Protein AF-A0A1Y2FP50-F1 (afdb_monomer_lite)

Secondary structure (DSSP, 8-state):
----TTSEEEETTEEE-TTSSEETTTT-EEPPPPP-HHHHHHHHHHHHHHHHHHHHHHHHHHHTTT-HHHHTT-HHHHHHHHHHHHHHHHHHHHHHS---HHHHHHHHHHHHHHHHHHHHHHHHHHHHTTSS-HHHHHHHHHHHHHHHHHHHHHHHHHHHHHHHHHHHHHHHHHHHHHHHHHHT-

Organism: NCBI:txid1754190

Structure (mmCIF, N/CA/C/O backbone):
data_AF-A0A1Y2FP50-F1
#
_entry.id   AF-A0A1Y2FP50-F1
#
loop_
_atom_site.group_PDB
_atom_site.id
_atom_site.type_symbol
_atom_site.label_atom_id
_atom_site.label_alt_id
_atom_site.label_comp_id
_atom_site.label_asym_id
_atom_site.label_entity_id
_atom_site.label_seq_id
_atom_site.pdbx_PDB_ins_code
_atom_site.Cartn_x
_atom_site.Cartn_y
_atom_site.Cartn_z
_atom_site.occupancy
_atom_site.B_iso_or_equiv
_atom_site.auth_seq_id
_atom_site.auth_comp_id
_atom_site.auth_asym_id
_atom_site.auth_atom_id
_atom_site.pdbx_PDB_model_num
ATOM 1 N N . MET A 1 1 ? 39.415 -0.198 -22.565 1.00 57.72 1 MET A N 1
ATOM 2 C CA . MET A 1 1 ? 38.122 -0.428 -23.246 1.00 57.72 1 MET A CA 1
ATOM 3 C C . MET A 1 1 ? 37.061 -0.633 -22.180 1.00 57.72 1 MET A C 1
ATOM 5 O O . MET A 1 1 ? 37.356 -1.351 -21.226 1.00 57.72 1 MET A O 1
ATOM 9 N N . PRO A 1 2 ? 35.893 0.022 -22.260 1.00 71.75 2 PRO A N 1
ATOM 10 C CA . PRO A 1 2 ? 34.806 -0.273 -21.334 1.00 71.75 2 PRO A CA 1
ATOM 11 C C . PRO A 1 2 ? 34.370 -1.736 -21.512 1.00 71.75 2 PRO A C 1
ATOM 13 O O . PRO A 1 2 ? 34.236 -2.209 -22.637 1.00 71.75 2 PRO A O 1
ATOM 16 N N . SER A 1 3 ? 34.210 -2.477 -20.412 1.00 84.44 3 SER A N 1
ATOM 17 C CA . SER A 1 3 ? 33.845 -3.897 -20.480 1.00 84.44 3 SER A CA 1
ATOM 18 C C . SER A 1 3 ? 32.328 -4.050 -20.614 1.00 84.44 3 SER A C 1
ATOM 20 O O . SER A 1 3 ? 31.589 -3.466 -19.821 1.00 84.44 3 SER A O 1
ATOM 22 N N . CYS A 1 4 ? 31.866 -4.866 -21.562 1.00 87.19 4 CYS A N 1
ATOM 23 C CA . CYS A 1 4 ? 30.452 -5.209 -21.755 1.00 87.19 4 CYS A CA 1
ATOM 24 C C . CYS A 1 4 ? 29.888 -6.163 -20.681 1.00 87.19 4 CYS A C 1
ATOM 26 O O . CYS A 1 4 ? 29.023 -6.960 -21.006 1.00 87.19 4 CYS A O 1
ATOM 28 N N . ASN A 1 5 ? 30.357 -6.113 -19.426 1.00 90.06 5 ASN A N 1
ATOM 29 C CA . ASN A 1 5 ? 29.936 -6.978 -18.310 1.00 90.06 5 ASN A CA 1
ATOM 30 C C . ASN A 1 5 ? 29.551 -8.411 -18.745 1.00 90.06 5 ASN A C 1
ATOM 32 O O . ASN A 1 5 ? 30.416 -9.183 -19.145 1.00 90.06 5 ASN A O 1
ATOM 36 N N . THR A 1 6 ? 28.260 -8.760 -18.664 1.00 92.00 6 THR A N 1
ATOM 37 C CA . THR A 1 6 ? 27.690 -10.068 -19.029 1.00 92.00 6 THR A CA 1
ATOM 38 C C . THR A 1 6 ? 27.182 -10.154 -20.476 1.00 92.00 6 THR A C 1
ATOM 40 O O . THR A 1 6 ? 26.728 -11.219 -20.888 1.00 92.00 6 THR A O 1
ATOM 43 N N . GLY A 1 7 ? 27.221 -9.059 -21.241 1.00 91.19 7 GLY A N 1
ATOM 44 C CA . GLY A 1 7 ? 26.765 -8.976 -22.632 1.00 91.19 7 GLY A CA 1
ATOM 45 C C . GLY A 1 7 ? 27.871 -9.212 -23.664 1.00 91.19 7 GLY A C 1
ATOM 46 O O . GLY A 1 7 ? 29.059 -9.285 -23.344 1.00 91.19 7 GLY A O 1
ATOM 47 N N . LYS A 1 8 ? 27.482 -9.313 -24.940 1.00 93.69 8 LYS A N 1
ATOM 48 C CA . LYS A 1 8 ? 28.406 -9.553 -26.059 1.00 93.69 8 LYS A CA 1
ATOM 49 C C . LYS A 1 8 ? 28.847 -8.226 -26.679 1.00 93.69 8 LYS A C 1
ATOM 51 O O . LYS A 1 8 ? 28.014 -7.404 -27.037 1.00 93.69 8 LYS A O 1
ATOM 56 N N . CYS A 1 9 ? 30.148 -8.000 -26.835 1.00 93.00 9 CYS A N 1
ATOM 57 C CA . CYS A 1 9 ? 30.644 -6.814 -27.539 1.00 93.00 9 CYS A CA 1
ATOM 58 C C . CYS A 1 9 ? 30.414 -6.973 -29.052 1.00 93.00 9 CYS A C 1
ATOM 60 O O . CYS A 1 9 ? 30.875 -7.957 -29.631 1.00 93.00 9 CYS A O 1
ATOM 62 N N . VAL A 1 10 ? 29.693 -6.039 -29.680 1.00 94.38 10 VAL A N 1
ATOM 63 C CA . VAL A 1 10 ? 29.421 -6.056 -31.134 1.00 94.38 10 VAL A CA 1
ATOM 64 C C . VAL A 1 10 ? 30.258 -5.015 -31.872 1.00 94.38 10 VAL A C 1
ATOM 66 O O . VAL A 1 10 ? 30.561 -5.183 -33.048 1.00 94.38 10 VAL A O 1
ATOM 69 N N . ASN A 1 11 ? 30.617 -3.927 -31.190 1.00 90.81 11 ASN A N 1
ATOM 70 C CA . ASN A 1 11 ? 31.419 -2.837 -31.733 1.00 90.81 11 ASN A CA 1
ATOM 71 C C . ASN A 1 11 ? 32.188 -2.148 -30.596 1.00 90.81 11 ASN A C 1
ATOM 73 O O . ASN A 1 11 ? 31.832 -2.327 -29.432 1.00 90.81 11 ASN A O 1
ATOM 77 N N . ASP A 1 12 ? 33.158 -1.292 -30.920 1.00 88.62 12 ASP A N 1
ATOM 78 C CA . ASP A 1 12 ? 34.103 -0.676 -29.973 1.00 88.62 12 ASP A CA 1
ATOM 79 C C . ASP A 1 12 ? 33.453 0.045 -28.776 1.00 88.62 12 ASP A C 1
ATOM 81 O O . ASP A 1 12 ? 34.117 0.276 -27.768 1.00 88.62 12 ASP A O 1
ATOM 85 N N . ASN A 1 13 ? 32.155 0.374 -28.847 1.00 85.00 13 ASN A N 1
ATOM 86 C CA . ASN A 1 13 ? 31.380 0.956 -27.744 1.00 85.00 13 ASN A CA 1
ATOM 87 C C . ASN A 1 13 ? 29.913 0.480 -27.674 1.00 85.00 13 ASN A C 1
ATOM 89 O O . ASN A 1 13 ? 29.082 1.149 -27.055 1.00 85.00 13 ASN A O 1
ATOM 93 N N . ILE A 1 14 ? 29.561 -0.624 -28.342 1.00 90.31 14 ILE A N 1
ATOM 94 C CA . ILE A 1 14 ? 28.182 -1.134 -28.377 1.00 90.31 14 ILE A CA 1
ATOM 95 C C . ILE A 1 14 ? 28.177 -2.583 -27.903 1.00 90.31 14 ILE A C 1
ATOM 97 O O . ILE A 1 14 ? 28.743 -3.470 -28.547 1.00 90.31 14 ILE A O 1
ATOM 101 N N . CYS A 1 15 ? 27.501 -2.801 -26.780 1.00 93.56 15 CYS A N 1
ATOM 102 C CA . CYS A 1 15 ? 27.249 -4.118 -26.223 1.00 93.56 15 CYS A CA 1
ATOM 103 C C . CYS A 1 15 ? 25.850 -4.590 -26.625 1.00 93.56 15 CYS A C 1
ATOM 105 O O . CYS A 1 15 ? 24.873 -3.851 -26.503 1.00 93.56 15 CYS A O 1
ATOM 107 N N . ASP A 1 16 ? 25.753 -5.836 -27.066 1.00 94.75 16 ASP A N 1
ATOM 108 C CA . ASP A 1 16 ? 24.501 -6.554 -27.216 1.00 94.75 16 ASP A CA 1
ATOM 109 C C . ASP A 1 16 ? 24.141 -7.214 -25.882 1.00 94.75 16 ASP A C 1
ATOM 111 O O . ASP A 1 16 ? 24.802 -8.146 -25.414 1.00 94.75 16 ASP A O 1
ATOM 115 N N . CYS A 1 17 ? 23.094 -6.678 -25.258 1.00 94.06 17 CYS A N 1
ATOM 116 C CA . CYS A 1 17 ? 22.558 -7.150 -23.986 1.00 94.06 17 CYS A CA 1
ATOM 117 C C . CYS A 1 17 ? 21.381 -8.117 -24.166 1.00 94.06 17 CYS A C 1
ATOM 119 O O . CYS A 1 17 ? 20.755 -8.471 -23.170 1.00 94.06 17 CYS A O 1
ATOM 121 N N . SER A 1 18 ? 21.045 -8.520 -25.399 1.00 93.62 18 SER A N 1
ATOM 122 C CA . SER A 1 18 ? 19.851 -9.325 -25.703 1.00 93.62 18 SER A CA 1
ATOM 123 C C . SER A 1 18 ? 19.838 -10.684 -25.000 1.00 93.62 18 SER A C 1
ATOM 125 O O . SER A 1 18 ? 18.775 -11.146 -24.596 1.00 93.62 18 SER A O 1
ATOM 127 N N . SER A 1 19 ? 21.012 -11.277 -24.768 1.00 90.50 19 SER A N 1
ATOM 128 C CA . SER A 1 19 ? 21.185 -12.515 -23.998 1.00 90.50 19 SER A CA 1
ATOM 129 C C . SER A 1 19 ? 21.247 -12.306 -22.479 1.00 90.50 19 SER A C 1
ATOM 131 O O . SER A 1 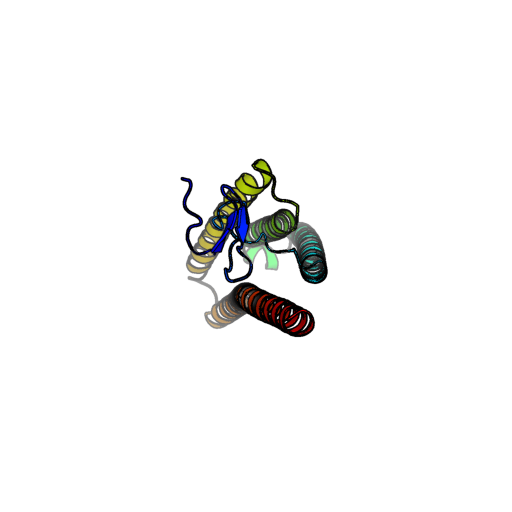19 ? 21.572 -13.232 -21.739 1.00 90.50 19 SER A O 1
ATOM 133 N N . THR A 1 20 ? 21.014 -11.085 -21.992 1.00 89.94 20 THR A N 1
ATOM 134 C CA . THR A 1 20 ? 21.106 -10.738 -20.570 1.00 89.94 20 THR A CA 1
ATOM 135 C C . THR A 1 20 ? 19.786 -10.158 -20.063 1.00 89.94 20 THR A C 1
ATOM 137 O O . THR A 1 20 ? 19.027 -9.537 -20.802 1.00 89.94 20 THR A O 1
ATOM 140 N N . GLY A 1 21 ? 19.524 -10.276 -18.759 1.00 85.69 21 GLY A N 1
ATOM 141 C CA . GLY A 1 21 ? 18.401 -9.586 -18.104 1.00 85.69 21 GLY A CA 1
ATOM 142 C C . GLY A 1 21 ? 18.600 -8.070 -17.931 1.00 85.69 21 GLY A C 1
ATOM 143 O O . GLY A 1 21 ? 17.798 -7.423 -17.251 1.00 85.69 21 GLY A O 1
ATOM 144 N N . PHE A 1 22 ? 19.671 -7.509 -18.500 1.00 91.19 22 PHE A N 1
ATOM 145 C CA . PHE A 1 22 ? 20.086 -6.122 -18.341 1.00 91.19 22 PHE A CA 1
ATOM 146 C C . PHE A 1 22 ? 19.929 -5.335 -19.646 1.00 91.19 22 PHE A C 1
ATOM 148 O O . PHE A 1 22 ? 19.885 -5.883 -20.743 1.00 91.19 22 PHE A O 1
ATOM 155 N N . ILE A 1 23 ? 19.825 -4.020 -19.510 1.00 92.44 23 ILE A N 1
ATOM 156 C CA . ILE A 1 23 ? 19.753 -3.042 -20.593 1.00 92.44 23 ILE A CA 1
ATOM 157 C C . ILE A 1 23 ? 20.852 -1.980 -20.400 1.00 92.44 23 ILE A C 1
ATOM 159 O O . ILE A 1 23 ? 21.645 -2.047 -19.456 1.00 92.44 23 ILE A O 1
ATOM 163 N N . GLY A 1 24 ? 20.906 -1.001 -21.304 1.00 90.56 24 GLY A N 1
ATOM 164 C CA . GLY A 1 24 ? 21.880 0.095 -21.273 1.00 90.56 24 GLY A CA 1
ATOM 165 C C . GLY A 1 24 ? 23.127 -0.189 -22.112 1.00 90.56 24 GLY A C 1
ATOM 166 O O . GLY A 1 24 ? 23.334 -1.301 -22.590 1.00 90.56 24 GLY A O 1
ATOM 167 N N . ARG A 1 25 ? 23.979 0.828 -22.304 1.00 89.31 25 ARG A N 1
ATOM 168 C CA . ARG A 1 25 ? 25.171 0.719 -23.176 1.00 89.31 25 ARG A CA 1
ATOM 169 C C . ARG A 1 25 ? 26.177 -0.341 -22.720 1.00 89.31 25 ARG A C 1
ATOM 171 O O . ARG A 1 25 ? 26.913 -0.848 -23.554 1.00 89.31 25 ARG A O 1
ATOM 178 N N . TYR A 1 26 ? 26.195 -0.665 -21.425 1.00 92.94 26 TYR A N 1
ATOM 179 C CA . TYR A 1 26 ? 27.136 -1.607 -20.807 1.00 92.94 26 TYR A CA 1
ATOM 180 C C . TYR A 1 26 ? 26.442 -2.796 -20.120 1.00 92.94 26 TYR A C 1
ATOM 182 O O . TYR A 1 26 ? 27.043 -3.445 -19.262 1.00 92.94 26 TYR A O 1
ATOM 190 N N . CYS A 1 27 ? 25.170 -3.057 -20.449 1.00 91.75 27 CYS A N 1
ATOM 191 C CA . CYS A 1 27 ? 24.374 -4.153 -19.879 1.00 91.75 27 CYS A CA 1
ATOM 192 C C . CYS A 1 27 ? 24.395 -4.196 -18.338 1.00 91.75 27 CYS A C 1
ATOM 194 O O . CYS A 1 27 ? 24.525 -5.256 -17.733 1.00 91.75 27 CYS A O 1
ATOM 196 N N . ASN A 1 28 ? 24.321 -3.033 -17.691 1.00 92.69 28 ASN A N 1
ATOM 197 C CA . ASN A 1 28 ? 24.391 -2.880 -16.235 1.00 92.69 28 ASN A CA 1
ATOM 198 C C . ASN A 1 28 ? 23.116 -2.280 -15.629 1.00 92.69 28 ASN A C 1
ATOM 200 O O . ASN A 1 28 ? 23.007 -2.165 -14.408 1.00 92.69 28 ASN A O 1
ATOM 204 N N . GLU A 1 29 ? 22.149 -1.894 -16.459 1.00 91.44 29 GLU A N 1
ATOM 205 C CA . GLU A 1 29 ? 20.891 -1.321 -16.003 1.00 91.44 29 GLU A CA 1
ATOM 206 C C . GLU A 1 29 ? 19.816 -2.406 -15.959 1.00 91.44 29 GLU A C 1
ATOM 208 O O . GLU A 1 29 ? 19.634 -3.172 -16.901 1.00 91.44 29 GLU A O 1
ATOM 213 N N . TYR A 1 30 ? 19.070 -2.492 -14.862 1.00 88.44 30 TYR A N 1
ATOM 214 C CA . TYR A 1 30 ? 17.926 -3.399 -14.799 1.00 88.44 30 TYR A CA 1
ATOM 215 C C . TYR A 1 30 ? 16.788 -2.872 -15.675 1.00 88.44 30 TYR A C 1
ATOM 217 O O . TYR A 1 30 ? 16.474 -1.679 -15.647 1.00 88.44 30 TYR A O 1
ATOM 225 N N . ARG A 1 31 ? 16.113 -3.766 -16.411 1.00 84.75 31 ARG A N 1
ATOM 226 C CA . ARG A 1 31 ? 14.943 -3.391 -17.215 1.00 84.75 31 ARG A CA 1
ATOM 227 C C . ARG A 1 31 ? 13.877 -2.766 -16.309 1.00 84.75 31 ARG A C 1
ATOM 229 O O . ARG A 1 31 ? 13.393 -3.398 -15.368 1.00 84.75 31 ARG A O 1
ATOM 236 N N . LYS A 1 32 ? 13.499 -1.514 -16.586 1.00 81.75 32 LYS A N 1
ATOM 237 C CA . LYS A 1 32 ? 12.431 -0.823 -15.853 1.00 81.75 32 LYS A CA 1
ATOM 238 C C . LYS A 1 32 ? 11.126 -1.584 -16.075 1.00 81.75 32 LYS A C 1
ATOM 240 O O . LYS A 1 32 ? 10.662 -1.700 -17.205 1.00 81.75 32 LYS A O 1
ATOM 245 N N . LEU A 1 33 ? 10.545 -2.119 -15.002 1.00 78.44 33 LEU A N 1
ATOM 246 C CA . LEU A 1 33 ? 9.283 -2.843 -15.098 1.00 78.44 33 LEU A CA 1
ATOM 247 C C . LEU A 1 33 ? 8.175 -1.914 -15.588 1.00 78.44 33 LEU A C 1
ATOM 249 O O . LEU A 1 33 ? 7.873 -0.898 -14.958 1.00 78.44 33 LEU A O 1
ATOM 253 N N . GLU A 1 34 ? 7.534 -2.317 -16.676 1.00 84.00 34 GLU A N 1
ATOM 254 C CA . GLU A 1 34 ? 6.336 -1.667 -17.179 1.00 84.00 34 GLU A CA 1
ATOM 255 C C . GLU A 1 34 ? 5.182 -1.877 -16.185 1.00 84.00 34 GLU A C 1
ATOM 257 O O . GLU A 1 34 ? 4.907 -2.998 -15.741 1.00 84.00 34 GLU A O 1
ATOM 262 N N . ARG A 1 35 ? 4.533 -0.784 -15.773 1.00 81.06 35 ARG A N 1
ATOM 263 C CA . ARG A 1 35 ? 3.405 -0.844 -14.836 1.00 81.06 35 ARG A CA 1
ATOM 264 C C . ARG A 1 35 ? 2.190 -1.469 -15.519 1.00 81.06 35 ARG A C 1
ATOM 266 O O . ARG A 1 35 ? 1.859 -1.131 -16.652 1.00 81.06 35 ARG A O 1
ATOM 273 N N . CYS A 1 36 ? 1.505 -2.371 -14.818 1.00 85.31 36 CYS A N 1
ATOM 274 C CA . CYS A 1 36 ? 0.267 -2.963 -15.311 1.00 85.31 36 CYS A CA 1
ATOM 275 C C . CYS A 1 36 ? -0.910 -2.037 -14.977 1.00 85.31 36 CYS A C 1
ATOM 277 O O . CYS A 1 36 ? -1.316 -1.960 -13.819 1.00 85.31 36 CYS A O 1
ATOM 279 N N . ARG A 1 37 ? -1.481 -1.378 -15.996 1.00 89.69 37 ARG A N 1
ATOM 280 C CA . ARG A 1 37 ? -2.604 -0.432 -15.834 1.00 89.69 37 ARG A CA 1
ATOM 281 C C . ARG A 1 37 ? -3.793 -1.024 -15.072 1.00 89.69 37 ARG A C 1
ATOM 283 O O . ARG A 1 37 ? -4.392 -0.334 -14.260 1.00 89.69 37 ARG A O 1
ATOM 290 N N . LEU A 1 38 ? -4.114 -2.300 -15.301 1.00 88.56 38 LEU A N 1
ATOM 291 C CA . LEU A 1 38 ? -5.231 -2.971 -14.628 1.00 88.56 38 LEU A CA 1
ATOM 292 C C . LEU A 1 38 ? -5.032 -3.037 -13.108 1.00 88.56 38 LEU A C 1
ATOM 294 O O . LEU A 1 38 ? -5.953 -2.773 -12.343 1.00 88.56 38 LEU A O 1
ATOM 298 N N . LEU A 1 39 ? -3.817 -3.369 -12.673 1.00 83.19 39 LEU A N 1
ATOM 299 C CA . LEU A 1 39 ? -3.479 -3.478 -11.258 1.00 83.19 39 LEU A CA 1
ATOM 300 C C . LEU A 1 39 ? -3.505 -2.104 -10.576 1.00 83.19 39 LEU A C 1
ATOM 302 O O . LEU A 1 39 ? -4.001 -1.996 -9.458 1.00 83.19 39 LEU A O 1
ATOM 306 N N . ASP A 1 40 ? -3.048 -1.056 -11.265 1.00 87.69 40 ASP A N 1
ATOM 307 C CA . ASP A 1 40 ? -3.122 0.316 -10.753 1.00 87.69 40 ASP A CA 1
ATOM 308 C C . ASP A 1 40 ? -4.586 0.773 -10.586 1.00 87.69 40 ASP A C 1
ATOM 310 O O . ASP A 1 40 ? -4.927 1.344 -9.551 1.00 87.69 40 ASP A O 1
ATOM 314 N N . ILE A 1 41 ? -5.472 0.442 -11.536 1.00 91.25 41 ILE A N 1
ATOM 315 C CA . ILE A 1 41 ? -6.917 0.728 -11.442 1.00 91.25 41 ILE A CA 1
ATOM 316 C C . ILE A 1 41 ? -7.546 0.020 -10.235 1.00 91.25 41 ILE A C 1
ATOM 318 O O . ILE A 1 41 ? -8.263 0.660 -9.469 1.00 91.25 41 ILE A O 1
ATOM 322 N N . ILE A 1 42 ? -7.256 -1.272 -10.032 1.00 88.31 42 ILE A N 1
ATOM 323 C CA . ILE A 1 42 ? -7.794 -2.051 -8.901 1.00 88.31 42 ILE A CA 1
ATOM 324 C C . ILE A 1 42 ? -7.336 -1.464 -7.562 1.00 88.31 42 ILE A C 1
ATOM 326 O O . ILE A 1 42 ? -8.128 -1.340 -6.625 1.00 88.31 42 ILE A O 1
ATOM 330 N N . PHE A 1 43 ? -6.058 -1.095 -7.447 1.00 87.12 43 PHE A N 1
ATOM 331 C CA . PHE A 1 43 ? -5.555 -0.486 -6.217 1.00 87.12 43 PHE A CA 1
ATOM 332 C C . PHE A 1 43 ? -6.182 0.881 -5.964 1.00 87.12 43 PHE A C 1
ATOM 334 O O . PHE A 1 43 ? -6.607 1.153 -4.844 1.00 87.12 43 PHE A O 1
ATOM 341 N N . MET A 1 44 ? -6.315 1.703 -7.004 1.00 90.69 44 MET A N 1
ATOM 342 C CA . MET A 1 44 ? -6.935 3.018 -6.895 1.00 90.69 44 MET A CA 1
ATOM 343 C C . MET A 1 44 ? -8.409 2.920 -6.480 1.00 90.69 44 MET A C 1
ATOM 345 O O . MET A 1 44 ? -8.827 3.619 -5.556 1.00 90.69 44 MET A O 1
ATOM 349 N N . SER A 1 45 ? -9.186 2.013 -7.085 1.00 91.06 45 SER A N 1
ATOM 350 C CA . SER A 1 45 ? -10.588 1.794 -6.706 1.00 91.06 45 SER A CA 1
ATOM 351 C C . SER A 1 45 ? -10.720 1.297 -5.268 1.00 91.06 45 SER A C 1
ATOM 353 O O . SER A 1 45 ? -11.558 1.794 -4.519 1.00 91.06 45 SER A O 1
ATOM 355 N N . THR A 1 46 ? -9.861 0.359 -4.858 1.00 87.38 46 THR A N 1
ATOM 356 C CA . THR A 1 46 ? -9.866 -0.184 -3.491 1.00 87.38 46 THR A CA 1
ATOM 357 C C . THR A 1 46 ? -9.578 0.914 -2.467 1.00 87.38 46 THR A C 1
ATOM 359 O O . THR A 1 46 ? -10.292 1.025 -1.473 1.00 87.38 46 THR A O 1
ATOM 362 N N . SER A 1 47 ? -8.591 1.779 -2.724 1.00 89.81 47 SER A N 1
ATOM 363 C CA . SER A 1 47 ? -8.277 2.896 -1.828 1.00 89.81 47 SER A CA 1
ATOM 364 C C . SER A 1 47 ? -9.424 3.892 -1.691 1.00 89.81 47 SER A C 1
ATOM 366 O O . SER A 1 47 ? -9.714 4.326 -0.579 1.00 89.81 47 SER A O 1
ATOM 368 N N . ILE A 1 48 ? -10.096 4.243 -2.792 1.00 92.50 48 ILE A N 1
ATOM 369 C CA . ILE A 1 48 ? -11.234 5.177 -2.764 1.00 92.50 48 ILE A CA 1
ATOM 370 C C . ILE A 1 48 ? -12.374 4.609 -1.914 1.00 92.50 48 ILE A C 1
ATOM 372 O O . ILE A 1 48 ? -12.914 5.321 -1.067 1.00 92.50 48 ILE A O 1
ATOM 376 N N . ILE A 1 49 ? -12.701 3.324 -2.096 1.00 88.25 49 ILE A N 1
ATOM 377 C CA . ILE A 1 49 ? -13.734 2.644 -1.304 1.00 88.25 49 ILE A CA 1
ATOM 378 C C . ILE A 1 49 ? -13.360 2.668 0.178 1.00 88.25 49 ILE A C 1
ATOM 380 O O . ILE A 1 49 ? -14.192 3.065 0.991 1.00 88.25 49 ILE A O 1
ATOM 384 N N . MET A 1 50 ? -12.113 2.324 0.528 1.00 85.06 50 MET A N 1
ATOM 385 C CA . MET A 1 50 ? -11.670 2.360 1.924 1.00 85.06 50 MET A CA 1
ATOM 386 C C . MET A 1 50 ? -11.822 3.756 2.537 1.00 85.06 50 MET A C 1
ATOM 388 O O . MET A 1 50 ? -12.414 3.876 3.605 1.00 85.06 50 MET A O 1
ATOM 392 N N . ILE A 1 51 ? -11.368 4.816 1.854 1.00 90.44 51 ILE A N 1
ATOM 393 C CA . ILE A 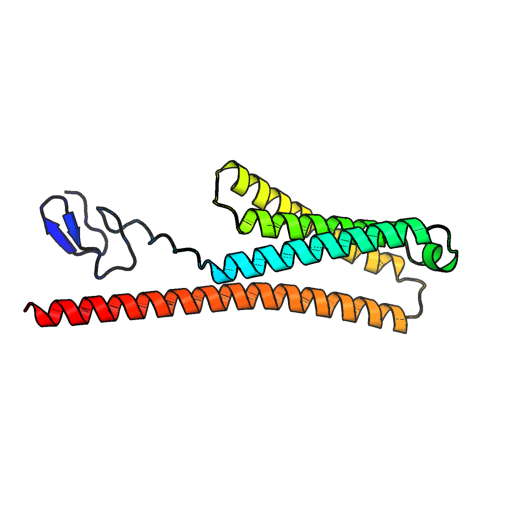1 51 ? -11.490 6.197 2.356 1.00 90.44 51 ILE A CA 1
ATOM 394 C C . ILE A 1 51 ? -12.958 6.559 2.589 1.00 90.44 51 ILE A C 1
ATOM 396 O O . ILE A 1 51 ? -13.303 7.069 3.653 1.00 90.44 51 ILE A O 1
ATOM 400 N N . PHE A 1 52 ? -13.828 6.268 1.621 1.00 92.38 52 PHE A N 1
ATOM 401 C CA . PHE A 1 52 ? -15.251 6.572 1.727 1.00 92.38 52 PHE A CA 1
ATOM 402 C C . PHE A 1 52 ? -15.905 5.834 2.901 1.00 92.38 52 PHE A C 1
ATOM 404 O O . PHE A 1 52 ? -16.598 6.451 3.712 1.00 92.38 52 PHE A O 1
ATOM 411 N N . THR A 1 53 ? -15.626 4.534 3.052 1.00 83.75 53 THR A N 1
ATOM 412 C CA . THR A 1 53 ? -16.129 3.752 4.188 1.00 83.75 53 THR A CA 1
ATOM 413 C C . THR A 1 53 ? -15.608 4.276 5.525 1.00 83.75 53 THR A C 1
ATOM 415 O O . THR A 1 53 ? -16.386 4.386 6.471 1.00 83.75 53 THR A O 1
ATOM 418 N N . SER A 1 54 ? -14.337 4.683 5.605 1.00 88.62 54 SER A N 1
ATOM 419 C CA . SER A 1 54 ? -13.762 5.248 6.829 1.00 88.62 54 SER A CA 1
ATOM 420 C C . SER A 1 54 ? -14.404 6.587 7.200 1.00 88.62 54 SER A C 1
ATOM 422 O O . SER A 1 54 ? -14.675 6.815 8.376 1.00 88.62 54 SER A O 1
ATOM 424 N N . ILE A 1 55 ? -14.713 7.451 6.225 1.00 91.44 55 ILE A N 1
ATOM 425 C CA . ILE A 1 55 ? -15.412 8.725 6.468 1.00 91.44 55 ILE A CA 1
ATOM 426 C C . ILE A 1 55 ? -16.830 8.480 7.000 1.00 91.44 55 ILE A C 1
ATOM 428 O O . ILE A 1 55 ? -17.220 9.102 7.987 1.00 91.44 55 ILE A O 1
ATOM 432 N N . ILE A 1 56 ? -17.591 7.558 6.398 1.00 89.88 56 ILE A N 1
ATOM 433 C CA . ILE A 1 56 ? -18.945 7.218 6.872 1.00 89.88 56 ILE A CA 1
ATOM 434 C C . ILE A 1 56 ? -18.901 6.705 8.312 1.00 89.88 56 ILE A C 1
ATOM 436 O O . ILE A 1 56 ? -19.656 7.182 9.157 1.00 89.88 56 ILE A O 1
ATOM 440 N N . LEU A 1 57 ? -18.002 5.762 8.608 1.00 85.12 57 LEU A N 1
ATOM 441 C CA . LEU A 1 57 ? -17.843 5.224 9.960 1.00 85.12 57 LEU A CA 1
ATOM 442 C C . LEU A 1 57 ? -17.439 6.311 10.958 1.00 85.12 57 LEU A C 1
ATOM 444 O O . LEU A 1 57 ? -17.940 6.321 12.078 1.00 85.12 57 LEU A O 1
ATOM 448 N N . PHE A 1 58 ? -16.590 7.254 10.549 1.00 89.06 58 PHE A N 1
ATOM 449 C CA . PHE A 1 58 ? -16.207 8.385 11.385 1.00 89.06 58 PHE A CA 1
ATOM 450 C C . PHE A 1 58 ? -17.406 9.284 11.723 1.00 89.06 58 PHE A C 1
ATOM 452 O O . PHE A 1 58 ? -17.600 9.634 12.886 1.00 89.06 58 PHE A O 1
ATOM 459 N N . ILE A 1 59 ? -18.254 9.604 10.738 1.00 93.56 59 ILE A N 1
ATOM 460 C CA . ILE A 1 59 ? -19.485 10.386 10.949 1.00 93.56 59 ILE A CA 1
ATOM 461 C C . ILE A 1 59 ? -20.452 9.639 11.876 1.00 93.56 59 ILE A C 1
ATOM 463 O O . ILE A 1 59 ? -20.975 10.233 12.819 1.00 93.56 59 ILE A O 1
ATOM 467 N N . LEU A 1 60 ? -20.663 8.339 11.647 1.00 84.19 60 LEU A N 1
ATOM 468 C CA . LEU A 1 60 ? -21.538 7.511 12.482 1.00 84.19 60 LEU A CA 1
ATOM 469 C C . LEU A 1 60 ? -21.039 7.433 13.928 1.00 84.19 60 LEU A C 1
ATOM 471 O O . LEU A 1 60 ? -21.827 7.607 14.854 1.00 84.19 60 LEU A O 1
ATOM 475 N N . LEU A 1 61 ? -19.736 7.227 14.140 1.00 84.50 61 LEU A N 1
ATOM 476 C CA . LEU A 1 61 ? -19.146 7.246 15.480 1.00 84.50 61 LEU A CA 1
ATOM 477 C C . LEU A 1 61 ? -19.320 8.601 16.161 1.00 84.50 61 LEU A C 1
ATOM 479 O O . LEU A 1 61 ? -19.577 8.646 17.362 1.00 84.50 61 LEU A O 1
ATOM 483 N N . PHE A 1 62 ? -19.202 9.695 15.407 1.00 91.25 62 PHE A N 1
ATOM 484 C CA . PHE A 1 62 ? -19.394 11.036 15.943 1.00 91.25 62 PHE A CA 1
ATOM 485 C C . PHE A 1 62 ? -20.843 11.268 16.390 1.00 91.25 62 PHE A C 1
ATOM 487 O O . PHE A 1 62 ? -21.066 11.742 17.500 1.00 91.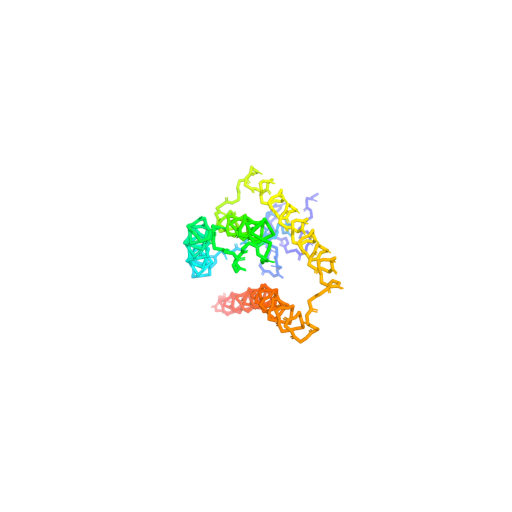25 62 PHE A O 1
ATOM 494 N N . GLN A 1 63 ? -21.824 10.878 15.571 1.00 90.88 63 GLN A N 1
ATOM 495 C CA . GLN A 1 63 ? -23.250 11.003 15.904 1.00 90.88 63 GLN A CA 1
ATOM 496 C C . GLN A 1 63 ? -23.668 10.099 17.065 1.00 90.88 63 GLN A C 1
ATOM 498 O O . GLN A 1 63 ? -24.522 10.463 17.868 1.00 90.88 63 GLN A O 1
ATOM 503 N N . LEU A 1 64 ? -23.075 8.912 17.163 1.00 82.38 64 LEU A N 1
ATOM 504 C CA . LEU A 1 64 ? -23.441 7.925 18.169 1.00 82.38 64 LEU A CA 1
ATOM 505 C C . LEU A 1 64 ? -22.645 8.052 19.478 1.00 82.38 64 LEU A C 1
ATOM 507 O O . LEU A 1 64 ? -22.882 7.266 20.399 1.00 82.38 64 LEU A O 1
ATOM 511 N N . ARG A 1 65 ? -21.740 9.035 19.582 1.00 86.56 65 ARG A N 1
ATOM 512 C CA . ARG A 1 65 ? -20.837 9.240 20.727 1.00 86.56 65 ARG A CA 1
ATOM 513 C C . ARG A 1 65 ? -21.566 9.386 22.065 1.00 86.56 65 ARG A C 1
ATOM 515 O O . ARG A 1 65 ? -21.039 8.948 23.087 1.00 86.56 65 ARG A O 1
ATOM 522 N N . ASP A 1 66 ? -22.759 9.972 22.060 1.00 87.31 66 ASP A N 1
ATOM 523 C CA . ASP A 1 66 ? -23.516 10.256 23.284 1.00 87.31 66 ASP A CA 1
ATOM 524 C C . ASP A 1 66 ? -24.292 9.041 23.819 1.00 87.31 66 ASP A C 1
ATOM 526 O O . ASP A 1 66 ? -24.774 9.055 24.953 1.00 87.31 66 ASP A O 1
ATOM 530 N N . ASN A 1 67 ? -24.372 7.947 23.051 1.00 79.56 67 ASN A N 1
ATOM 531 C CA . ASN A 1 67 ? -25.032 6.728 23.508 1.00 79.56 67 ASN A CA 1
ATOM 532 C C . ASN A 1 67 ? -24.187 6.011 24.567 1.00 79.56 67 ASN A C 1
ATOM 534 O O . ASN A 1 67 ? -23.031 5.652 24.334 1.00 79.56 67 ASN A O 1
ATOM 538 N N . VAL A 1 68 ? -24.801 5.717 25.717 1.00 82.31 68 VAL A N 1
ATOM 539 C CA . VAL A 1 68 ? -24.148 5.083 26.881 1.00 82.31 68 VAL A CA 1
ATOM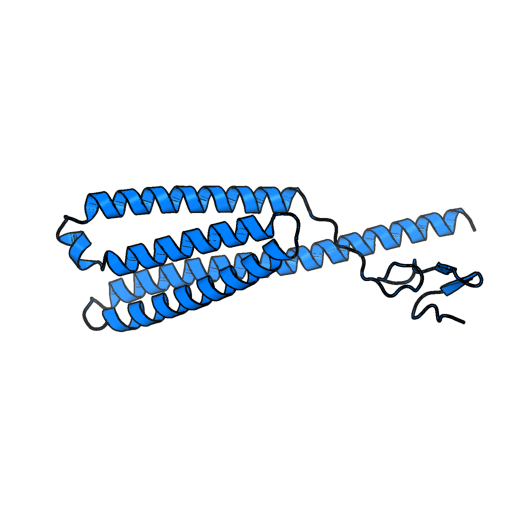 540 C C . VAL A 1 68 ? -23.480 3.749 26.517 1.00 82.31 68 VAL A C 1
ATOM 542 O O . VAL A 1 68 ? -22.399 3.442 27.010 1.00 82.31 68 VAL A O 1
ATOM 545 N N . ILE A 1 69 ? -24.087 2.996 25.593 1.00 74.88 69 ILE A N 1
ATOM 546 C CA . ILE A 1 69 ? -23.565 1.719 25.082 1.00 74.88 69 ILE A CA 1
ATOM 547 C C . ILE A 1 69 ? -22.215 1.919 24.375 1.00 74.88 69 ILE A C 1
ATOM 549 O O . ILE A 1 69 ? -21.278 1.154 24.584 1.00 74.88 69 ILE A O 1
ATOM 553 N N . ILE A 1 70 ? -22.095 2.968 23.561 1.00 66.56 70 ILE A N 1
ATOM 554 C CA . ILE A 1 70 ? -20.909 3.229 22.731 1.00 66.56 70 ILE A CA 1
ATOM 555 C C . ILE A 1 70 ? -19.824 3.924 23.553 1.00 66.56 70 ILE A C 1
ATOM 557 O O . ILE A 1 70 ? -18.637 3.667 23.353 1.00 66.56 70 ILE A O 1
ATOM 561 N N . LYS A 1 71 ? -20.208 4.694 24.574 1.00 75.44 71 LYS A N 1
ATOM 562 C CA . LYS A 1 71 ? -19.268 5.256 25.550 1.00 75.44 71 LYS A CA 1
ATOM 563 C C . LYS A 1 71 ? -18.444 4.176 26.270 1.00 75.44 71 LYS A C 1
ATOM 565 O O . LYS A 1 71 ? -17.300 4.434 26.629 1.00 75.44 71 LYS A O 1
ATOM 570 N N . GLY A 1 72 ? -18.985 2.960 26.412 1.00 71.50 72 GLY A N 1
ATOM 571 C CA . GLY A 1 72 ? -18.265 1.800 26.952 1.00 71.50 72 GLY A CA 1
ATOM 572 C C . GLY A 1 72 ? -17.247 1.160 25.995 1.00 71.50 72 GLY A C 1
ATOM 573 O O . GLY A 1 72 ? -16.344 0.466 26.449 1.00 71.50 72 GLY A O 1
ATOM 574 N N . GLY A 1 73 ? -17.350 1.401 24.683 1.00 64.38 73 GLY A N 1
ATOM 575 C CA . GLY A 1 73 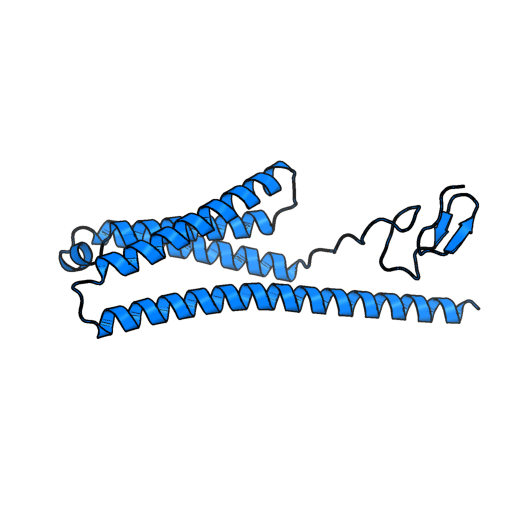? -16.538 0.755 23.642 1.00 64.38 73 GLY A CA 1
ATOM 576 C C . GLY A 1 73 ? -15.221 1.453 23.282 1.00 64.38 73 GLY A C 1
ATOM 577 O O . GLY A 1 73 ? -14.662 1.159 22.231 1.00 64.38 73 GLY A O 1
ATOM 578 N N . SER A 1 74 ? -14.734 2.389 24.105 1.00 76.88 74 SER A N 1
ATOM 579 C CA . SER A 1 74 ? -13.575 3.251 23.810 1.00 76.88 74 SER A CA 1
ATOM 580 C C . SER A 1 74 ? -13.662 3.905 22.421 1.00 76.88 74 SER A C 1
ATOM 582 O O . SER A 1 74 ? -12.975 3.541 21.461 1.00 76.88 74 SER A O 1
ATOM 584 N N . VAL A 1 75 ? -14.537 4.910 22.311 1.00 79.06 75 VAL A N 1
ATOM 585 C CA . VAL A 1 75 ? -14.684 5.741 21.099 1.00 79.06 75 VAL A CA 1
ATOM 586 C C . VAL A 1 75 ? -13.330 6.304 20.644 1.00 79.06 75 VAL A C 1
ATOM 588 O O . VAL A 1 75 ? -13.063 6.381 19.447 1.00 79.06 75 VAL A O 1
ATOM 591 N N . GLU A 1 76 ? -12.451 6.629 21.594 1.00 82.62 76 GLU A N 1
ATOM 592 C CA . GLU A 1 76 ? -11.094 7.123 21.343 1.00 82.62 76 GLU A CA 1
ATOM 593 C C . GLU A 1 76 ? -10.256 6.102 20.566 1.00 82.62 76 GLU A C 1
ATOM 595 O O . GLU A 1 76 ? -9.685 6.427 19.524 1.00 82.62 76 GLU A O 1
ATOM 600 N N . PHE A 1 77 ? -10.272 4.839 20.990 1.00 79.06 77 PHE A N 1
ATOM 601 C CA . PHE A 1 77 ? -9.555 3.768 20.307 1.00 79.06 77 PHE A CA 1
ATOM 602 C C . PHE A 1 77 ? -10.111 3.495 18.902 1.00 79.06 77 PHE A C 1
ATOM 604 O O . PHE A 1 77 ? -9.360 3.367 17.933 1.00 79.06 77 PHE A O 1
ATOM 611 N N . SER A 1 78 ? -11.439 3.482 18.771 1.00 78.88 78 SER A N 1
ATOM 612 C CA . SER A 1 78 ? -12.108 3.307 17.475 1.00 78.88 78 SER A CA 1
ATOM 613 C C . SER A 1 78 ? -11.763 4.437 16.496 1.00 78.88 78 SER A C 1
ATOM 615 O O . SER A 1 78 ? -11.524 4.190 15.312 1.00 78.88 78 SER A O 1
ATOM 617 N N . SER A 1 79 ? -11.667 5.676 16.989 1.00 85.12 79 SER A N 1
ATOM 618 C CA . SER A 1 79 ? -11.254 6.828 16.183 1.00 85.12 79 SER A CA 1
ATOM 619 C C . SER A 1 79 ? -9.796 6.723 15.711 1.00 85.12 79 SER A C 1
ATOM 621 O O . SER A 1 79 ? -9.506 7.036 14.556 1.00 85.12 79 SER A O 1
ATOM 623 N N . LEU A 1 80 ? -8.895 6.187 16.545 1.00 84.81 80 LEU A N 1
ATOM 624 C CA . LEU A 1 80 ? -7.485 5.975 16.203 1.0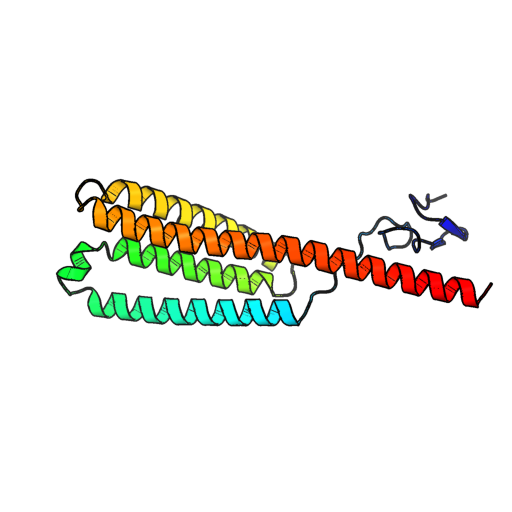0 84.81 80 LEU A CA 1
ATOM 625 C C . LEU A 1 80 ? -7.317 4.954 15.065 1.00 84.81 80 LEU A C 1
ATOM 627 O O . LEU A 1 80 ? -6.558 5.196 14.124 1.00 84.81 80 LEU A O 1
ATOM 631 N N . ILE A 1 81 ? -8.055 3.838 15.114 1.00 83.69 81 ILE A N 1
ATOM 632 C CA . ILE A 1 81 ? -8.037 2.814 14.054 1.00 83.69 81 ILE A CA 1
ATOM 633 C C . ILE A 1 81 ? -8.516 3.404 12.726 1.00 83.69 81 ILE A C 1
ATOM 635 O O . ILE A 1 81 ? -7.892 3.184 11.684 1.00 83.69 81 ILE A O 1
ATOM 639 N N . LEU A 1 82 ? -9.601 4.183 12.751 1.00 83.75 82 LEU A N 1
ATOM 640 C CA . LEU A 1 82 ? -10.119 4.831 11.548 1.00 83.75 82 LEU A CA 1
ATOM 641 C C . LEU A 1 82 ? -9.098 5.794 10.943 1.00 83.75 82 LEU A C 1
ATOM 643 O O . LEU A 1 82 ? -8.867 5.742 9.735 1.00 83.75 82 LEU A O 1
ATOM 647 N N . VAL A 1 83 ? -8.421 6.598 11.763 1.00 87.69 83 VAL A N 1
ATOM 648 C CA . VAL A 1 83 ? -7.338 7.479 11.303 1.00 87.69 83 VAL A CA 1
ATOM 649 C C . VAL A 1 83 ? -6.204 6.671 10.658 1.00 87.69 83 VAL A C 1
ATOM 651 O O . VAL A 1 83 ? -5.773 6.995 9.549 1.00 87.69 83 VAL A O 1
ATOM 654 N N . GLY A 1 84 ? -5.772 5.571 11.281 1.00 86.06 84 GLY A N 1
ATOM 655 C CA . GLY A 1 84 ? -4.764 4.671 10.709 1.00 86.06 84 GLY A CA 1
ATOM 656 C C . GLY A 1 84 ? -5.179 4.081 9.354 1.00 86.06 84 GLY A C 1
ATOM 657 O O . GLY A 1 84 ? -4.370 4.027 8.424 1.00 86.06 84 GLY A O 1
ATOM 658 N N . SER A 1 85 ? -6.455 3.708 9.204 1.00 85.56 85 SER A N 1
ATOM 659 C CA . SER A 1 85 ? -6.996 3.177 7.945 1.00 85.56 85 SER A CA 1
ATOM 660 C C . SER A 1 85 ? -6.960 4.201 6.802 1.00 85.56 85 SER A C 1
ATOM 662 O O . SER A 1 85 ? -6.627 3.846 5.669 1.00 85.56 85 SER A O 1
ATOM 664 N N . VAL A 1 86 ? -7.222 5.481 7.098 1.00 88.38 86 VAL A N 1
ATOM 665 C CA . VAL A 1 86 ? -7.157 6.571 6.113 1.00 88.38 86 VAL A CA 1
ATOM 666 C C . VAL A 1 86 ? -5.716 6.784 5.651 1.00 88.38 86 VAL A C 1
ATOM 668 O O . VAL A 1 86 ? -5.471 6.856 4.447 1.00 88.38 86 VAL A O 1
ATOM 671 N N . PHE A 1 87 ? -4.746 6.803 6.572 1.00 86.94 87 PHE A N 1
ATOM 672 C CA . PHE A 1 87 ? -3.327 6.898 6.207 1.00 86.94 87 PHE A CA 1
ATOM 673 C C . PHE A 1 87 ? -2.865 5.726 5.334 1.00 86.94 87 PHE A C 1
ATOM 675 O O . PHE A 1 87 ? -2.134 5.937 4.367 1.00 86.94 87 PHE A O 1
ATOM 682 N N . ASN A 1 88 ? -3.332 4.506 5.613 1.00 86.62 88 ASN A N 1
ATOM 683 C CA . ASN A 1 88 ? -3.044 3.346 4.770 1.00 86.62 88 ASN A CA 1
ATOM 684 C C . ASN A 1 88 ? -3.622 3.500 3.352 1.00 86.62 88 ASN A C 1
ATOM 686 O O . ASN A 1 88 ? -2.948 3.225 2.358 1.00 86.62 88 ASN A O 1
ATOM 690 N N . ALA A 1 89 ? -4.860 3.982 3.237 1.00 88.50 89 ALA A N 1
ATOM 691 C CA . ALA A 1 89 ? -5.473 4.219 1.935 1.00 88.50 89 ALA A CA 1
ATOM 692 C C . ALA A 1 89 ? -4.723 5.299 1.132 1.00 88.50 89 ALA A C 1
ATOM 694 O O . ALA A 1 89 ? -4.496 5.129 -0.070 1.00 88.50 89 ALA A O 1
ATOM 695 N N . LEU A 1 90 ? -4.275 6.370 1.799 1.00 87.88 90 LEU A N 1
ATOM 696 C CA . LEU A 1 90 ? -3.429 7.409 1.204 1.00 87.88 90 LEU A CA 1
ATOM 697 C C . LEU A 1 90 ? -2.076 6.849 0.742 1.00 87.88 90 LEU A C 1
ATOM 699 O O . LEU A 1 90 ? -1.652 7.138 -0.375 1.00 87.88 90 LEU A O 1
ATOM 703 N N . TYR A 1 91 ? -1.437 5.996 1.547 1.00 88.94 91 TYR A N 1
ATOM 704 C CA . TYR A 1 91 ? -0.198 5.302 1.180 1.00 88.94 91 TYR A CA 1
ATOM 705 C C . TYR A 1 91 ? -0.358 4.432 -0.082 1.00 88.94 91 TYR A C 1
ATOM 707 O O . TYR A 1 91 ? 0.503 4.410 -0.972 1.00 88.94 91 TYR A O 1
ATOM 715 N N . LEU A 1 92 ? -1.483 3.723 -0.200 1.00 87.31 92 LEU A N 1
ATOM 716 C CA . LEU A 1 92 ? -1.795 2.943 -1.397 1.00 87.31 92 LEU A CA 1
ATOM 717 C C . LEU A 1 92 ? -1.958 3.851 -2.630 1.00 87.31 92 LEU A C 1
ATOM 719 O O . LEU A 1 92 ? -1.404 3.540 -3.688 1.00 87.31 92 LEU A O 1
ATOM 723 N N . LEU A 1 93 ? -2.611 5.012 -2.489 1.00 90.38 93 LEU A N 1
ATOM 724 C CA . LEU A 1 93 ? -2.733 5.997 -3.573 1.00 90.38 93 LEU A CA 1
ATOM 725 C C . LEU A 1 93 ? -1.361 6.549 -4.004 1.00 90.38 93 LEU A C 1
ATOM 727 O O . LEU A 1 93 ? -1.048 6.551 -5.197 1.00 90.38 93 LEU A O 1
ATOM 731 N N . THR A 1 94 ? -0.483 6.922 -3.065 1.00 88.12 94 THR A N 1
ATOM 732 C CA . THR A 1 94 ? 0.890 7.380 -3.379 1.00 88.12 94 THR A CA 1
ATOM 733 C C . THR A 1 94 ? 1.774 6.278 -3.964 1.00 88.12 94 THR A C 1
ATOM 735 O O . THR A 1 94 ? 2.807 6.535 -4.595 1.00 88.12 94 THR A O 1
ATOM 738 N N . THR A 1 95 ? 1.396 5.016 -3.769 1.00 85.62 95 THR A N 1
ATOM 739 C CA . THR A 1 95 ? 2.083 3.887 -4.392 1.00 85.62 95 THR A CA 1
ATOM 740 C C . THR A 1 95 ? 1.731 3.743 -5.871 1.00 85.62 95 THR A C 1
ATOM 742 O O . THR A 1 95 ? 2.625 3.426 -6.662 1.00 85.62 95 THR A O 1
ATOM 745 N N . THR A 1 96 ? 0.487 4.046 -6.251 1.00 87.94 96 THR A N 1
ATOM 746 C CA . THR A 1 96 ? 0.016 3.990 -7.646 1.00 87.94 96 THR A CA 1
ATOM 747 C C . THR A 1 96 ? 0.488 5.155 -8.520 1.00 87.94 96 THR A C 1
ATOM 749 O O . THR A 1 96 ? 0.652 4.987 -9.728 1.00 87.94 96 THR A O 1
ATOM 752 N N . THR A 1 97 ? 0.798 6.320 -7.947 1.00 86.81 97 THR A N 1
ATOM 753 C CA . THR A 1 97 ? 1.260 7.484 -8.721 1.00 86.81 97 THR A CA 1
ATOM 754 C C . THR A 1 97 ? 2.702 7.336 -9.220 1.00 86.81 97 THR A C 1
ATOM 756 O O . THR A 1 97 ? 3.470 6.452 -8.807 1.00 86.81 97 THR A O 1
ATOM 759 N N . GLU A 1 98 ? 3.084 8.138 -10.214 1.00 88.00 98 GLU A N 1
ATOM 760 C CA . GLU A 1 98 ? 4.464 8.164 -10.703 1.00 88.00 98 GLU A CA 1
ATOM 761 C C . GLU A 1 98 ? 5.426 8.571 -9.582 1.00 88.00 98 GLU A C 1
ATOM 763 O O . GLU A 1 98 ? 5.145 9.456 -8.775 1.00 88.00 98 GLU A O 1
ATOM 768 N N . LYS A 1 99 ? 6.565 7.878 -9.487 1.00 86.56 99 LYS A N 1
ATOM 769 C CA . LYS A 1 99 ? 7.506 8.084 -8.385 1.00 86.56 99 LYS A CA 1
ATOM 770 C C . LYS A 1 99 ? 8.346 9.330 -8.646 1.00 86.56 99 LYS A C 1
ATOM 772 O O . LYS A 1 99 ? 9.306 9.285 -9.408 1.00 86.56 99 LYS A O 1
ATOM 777 N N . THR A 1 100 ? 8.008 10.421 -7.971 1.00 92.38 100 THR A N 1
ATOM 778 C CA . THR A 1 100 ? 8.919 11.554 -7.767 1.00 92.38 100 THR A CA 1
ATOM 779 C C . THR A 1 100 ? 9.726 11.343 -6.483 1.00 92.38 100 THR A C 1
ATOM 781 O O . THR A 1 100 ? 9.327 10.568 -5.610 1.00 92.38 100 THR A O 1
ATOM 784 N N . LYS A 1 101 ? 10.864 12.039 -6.332 1.00 91.44 101 LYS A N 1
ATOM 785 C CA . LYS A 1 101 ? 11.691 11.959 -5.110 1.00 91.44 101 LYS A CA 1
ATOM 786 C C . LYS A 1 101 ? 10.876 12.268 -3.845 1.00 91.44 101 LYS A C 1
ATOM 788 O O . LYS A 1 101 ? 10.992 11.553 -2.856 1.00 91.44 101 LYS A O 1
ATOM 793 N N . LEU A 1 102 ? 10.008 13.280 -3.915 1.00 89.12 102 LEU A N 1
ATOM 794 C CA . LEU A 1 102 ? 9.136 13.683 -2.811 1.00 89.12 102 LEU A CA 1
ATOM 795 C C . LEU A 1 102 ? 8.071 12.622 -2.496 1.00 89.12 102 LEU A C 1
ATOM 797 O O . LEU A 1 102 ? 7.864 12.304 -1.331 1.00 89.12 102 LEU A O 1
ATOM 801 N N . ILE A 1 103 ? 7.455 12.011 -3.515 1.00 89.94 103 ILE A N 1
ATOM 802 C CA . ILE A 1 103 ? 6.492 10.915 -3.314 1.00 89.94 103 ILE A CA 1
ATOM 803 C C . ILE A 1 103 ? 7.168 9.705 -2.664 1.00 89.94 103 ILE A C 1
ATOM 805 O O . ILE A 1 103 ? 6.559 9.073 -1.810 1.00 89.94 103 ILE A O 1
ATOM 809 N N . CYS A 1 104 ? 8.413 9.375 -3.022 1.00 87.00 104 CYS A N 1
ATOM 810 C CA . CYS A 1 104 ? 9.145 8.289 -2.365 1.00 87.00 104 CYS A CA 1
ATOM 811 C C . CYS A 1 104 ? 9.358 8.557 -0.869 1.00 87.00 104 CYS A C 1
ATOM 813 O O . CYS A 1 104 ? 9.090 7.666 -0.068 1.00 87.00 104 CYS A O 1
ATOM 815 N N . LEU A 1 105 ? 9.776 9.774 -0.505 1.00 90.75 105 LEU A N 1
ATOM 816 C CA . LEU A 1 105 ? 9.955 10.170 0.897 1.00 90.75 105 LEU A CA 1
ATOM 817 C C . LEU A 1 105 ? 8.633 10.140 1.672 1.00 90.75 105 LEU A C 1
ATOM 819 O O . LEU A 1 105 ? 8.571 9.573 2.758 1.00 90.75 105 LEU A O 1
ATOM 823 N N . LEU A 1 106 ? 7.560 10.688 1.092 1.00 85.69 106 LEU A N 1
ATOM 824 C CA . LEU A 1 106 ? 6.227 10.630 1.696 1.00 85.69 106 LEU A CA 1
ATOM 825 C C . LEU A 1 106 ? 5.755 9.188 1.887 1.00 85.69 106 LEU A C 1
ATOM 827 O O . LEU A 1 106 ? 5.211 8.852 2.932 1.00 85.69 106 LEU A O 1
ATOM 831 N N . ASN A 1 107 ? 5.976 8.324 0.899 1.00 87.69 107 ASN A N 1
ATOM 832 C CA . ASN A 1 107 ? 5.563 6.927 0.967 1.00 87.69 107 ASN A CA 1
ATOM 833 C C . ASN A 1 107 ? 6.275 6.183 2.106 1.00 87.69 107 ASN A C 1
ATOM 835 O O . ASN A 1 107 ? 5.642 5.411 2.820 1.00 87.69 107 ASN A O 1
ATOM 839 N N . ASP A 1 108 ? 7.574 6.423 2.287 1.00 87.56 108 ASP A N 1
ATOM 840 C CA . ASP A 1 108 ? 8.360 5.833 3.375 1.00 87.56 108 ASP A CA 1
ATOM 841 C C . ASP A 1 108 ? 7.897 6.337 4.753 1.00 87.56 108 ASP A C 1
ATOM 843 O O . ASP A 1 108 ? 7.661 5.551 5.678 1.00 87.56 108 ASP A O 1
ATOM 847 N N . PHE A 1 109 ? 7.637 7.644 4.853 1.00 87.62 109 PHE A N 1
ATOM 848 C CA . PHE A 1 109 ? 7.071 8.264 6.048 1.00 87.62 109 PHE A CA 1
ATOM 849 C C . PHE A 1 109 ? 5.700 7.674 6.416 1.00 87.62 109 PHE A C 1
ATOM 851 O O . PHE A 1 109 ? 5.510 7.219 7.544 1.00 87.62 109 PHE A O 1
ATOM 858 N N . PHE A 1 110 ? 4.757 7.612 5.468 1.00 81.12 110 PHE A N 1
ATOM 859 C CA . PHE A 1 110 ? 3.421 7.057 5.711 1.00 81.12 110 PHE A CA 1
ATOM 860 C C . PHE A 1 110 ? 3.460 5.568 6.058 1.00 81.12 110 PHE A C 1
ATOM 862 O O . PHE A 1 110 ? 2.724 5.137 6.943 1.00 81.12 110 PHE A O 1
ATOM 869 N N . SER A 1 111 ? 4.338 4.792 5.415 1.00 83.44 111 SER A N 1
ATOM 870 C CA . SER A 1 111 ? 4.532 3.375 5.741 1.00 83.44 111 SER A CA 1
ATOM 871 C C . SER A 1 111 ? 4.990 3.190 7.188 1.00 83.44 111 SER A C 1
ATOM 873 O O . SER A 1 111 ? 4.487 2.317 7.896 1.00 83.44 111 SER A O 1
ATOM 875 N N . THR A 1 112 ? 5.933 4.020 7.637 1.00 84.25 112 THR A N 1
ATOM 876 C CA . THR A 1 112 ? 6.463 3.970 9.004 1.00 84.25 112 THR A CA 1
ATOM 877 C C . THR A 1 112 ? 5.408 4.398 10.020 1.00 84.25 112 THR A C 1
ATOM 879 O O . THR A 1 112 ? 5.188 3.702 11.012 1.00 84.25 112 THR A O 1
ATOM 882 N N . LEU A 1 113 ? 4.702 5.501 9.751 1.00 83.38 113 LEU A N 1
ATOM 883 C CA . LEU A 1 113 ? 3.632 6.001 10.612 1.00 83.38 113 LEU A CA 1
ATOM 884 C C . LEU A 1 113 ? 2.511 4.967 10.773 1.00 83.38 113 LEU A C 1
ATOM 886 O O . LEU A 1 113 ? 2.090 4.682 11.892 1.00 83.38 113 LEU A O 1
ATOM 890 N N . PHE A 1 114 ? 2.067 4.369 9.666 1.00 84.38 114 PHE A N 1
ATOM 891 C CA . PHE A 1 114 ? 1.053 3.320 9.676 1.00 84.38 114 PHE A CA 1
ATOM 892 C C . PHE A 1 114 ? 1.487 2.121 10.528 1.00 84.38 114 PHE A C 1
ATOM 894 O O . PHE A 1 114 ? 0.722 1.660 11.373 1.00 84.38 114 PHE A O 1
ATOM 901 N N . TYR A 1 115 ? 2.726 1.650 10.363 1.00 81.56 115 TYR A N 1
ATOM 902 C CA . TYR A 1 115 ? 3.254 0.534 11.147 1.00 81.56 115 TYR A CA 1
ATOM 903 C C . TYR A 1 115 ? 3.273 0.832 12.656 1.00 81.56 115 TYR A C 1
ATOM 905 O O . TYR A 1 115 ? 2.876 -0.017 13.459 1.00 81.56 115 TYR A O 1
ATOM 913 N N . ILE A 1 116 ? 3.687 2.042 13.047 1.00 86.06 116 ILE A N 1
ATOM 914 C CA . ILE A 1 116 ? 3.707 2.472 14.453 1.00 86.06 116 ILE A CA 1
ATOM 915 C C . ILE A 1 116 ? 2.284 2.540 15.020 1.00 86.06 116 ILE A C 1
ATOM 917 O O . ILE A 1 116 ? 2.028 1.969 16.079 1.00 86.06 116 ILE A O 1
ATOM 921 N N . LEU A 1 117 ? 1.347 3.176 14.308 1.00 81.75 117 LEU A N 1
ATOM 922 C CA . LEU A 1 117 ? -0.054 3.276 14.732 1.00 81.75 117 LEU A CA 1
ATOM 923 C C . LEU A 1 117 ? -0.700 1.897 14.881 1.00 81.75 117 LEU A C 1
ATOM 925 O O . LEU A 1 117 ? -1.379 1.636 15.874 1.00 81.75 117 LEU A O 1
ATOM 929 N N . GLN A 1 118 ? -0.429 0.985 13.946 1.00 79.88 118 GLN A N 1
ATOM 930 C CA . GLN A 1 118 ? -0.914 -0.388 14.021 1.00 79.88 118 GLN A CA 1
ATOM 931 C C . GLN A 1 118 ? -0.381 -1.094 15.274 1.00 79.88 118 GLN A C 1
ATOM 933 O O . GLN A 1 118 ? -1.149 -1.726 16.000 1.00 79.88 118 GLN A O 1
ATOM 938 N N . ARG A 1 119 ? 0.913 -0.948 15.576 1.00 81.69 119 ARG A N 1
ATOM 939 C CA . ARG A 1 119 ? 1.527 -1.524 16.780 1.00 81.69 119 ARG A CA 1
ATOM 940 C C . ARG A 1 119 ? 0.942 -0.961 18.072 1.00 81.69 119 ARG A C 1
ATOM 942 O O . ARG A 1 119 ? 0.644 -1.737 18.975 1.00 81.69 119 ARG A O 1
ATOM 949 N N . ILE A 1 120 ? 0.753 0.356 18.151 1.00 82.12 120 ILE A N 1
ATOM 950 C CA . ILE A 1 120 ? 0.129 1.011 19.310 1.00 82.12 120 ILE A CA 1
ATOM 951 C C . ILE A 1 120 ? -1.298 0.489 19.494 1.00 82.12 120 ILE A C 1
ATOM 953 O O . ILE A 1 120 ? -1.660 0.090 20.598 1.00 82.12 120 ILE A O 1
ATOM 957 N N . SER A 1 121 ? -2.075 0.398 18.409 1.00 78.88 121 SER A N 1
ATOM 958 C CA . SER A 1 121 ? -3.455 -0.089 18.480 1.00 78.88 121 SER A CA 1
ATOM 959 C C . SER A 1 121 ? -3.544 -1.518 19.039 1.00 78.88 121 SER A C 1
ATOM 961 O O . SER A 1 121 ? -4.386 -1.813 19.881 1.00 78.88 121 SER A O 1
ATOM 963 N N . GLN A 1 122 ? -2.627 -2.403 18.643 1.00 77.50 122 GLN A N 1
ATOM 964 C CA . GLN A 1 122 ? -2.595 -3.781 19.137 1.00 77.50 122 GLN A CA 1
ATOM 965 C C . GLN A 1 122 ? -2.217 -3.862 20.621 1.00 77.50 122 GLN A C 1
ATOM 967 O O . GLN A 1 122 ? -2.773 -4.684 21.349 1.00 77.50 122 GLN A O 1
ATOM 972 N N . ASN A 1 123 ? -1.302 -3.004 21.074 1.00 77.88 123 ASN A N 1
ATOM 973 C CA . ASN A 1 123 ? -0.860 -2.974 22.467 1.00 77.88 123 ASN A CA 1
ATOM 974 C C . ASN A 1 123 ? -1.948 -2.437 23.416 1.00 77.88 123 ASN A C 1
ATOM 976 O O . ASN A 1 123 ? -2.144 -2.998 24.490 1.00 77.88 123 ASN A O 1
ATOM 980 N N . GLU A 1 124 ? -2.686 -1.398 23.019 1.00 77.00 124 GLU A N 1
ATOM 981 C CA . GLU A 1 124 ? -3.800 -0.852 23.813 1.00 77.00 124 GLU A CA 1
ATOM 982 C C . GLU A 1 124 ? -4.986 -1.825 23.890 1.00 77.00 124 GLU A C 1
ATOM 984 O O . GLU A 1 124 ? -5.595 -1.998 24.949 1.00 77.00 124 GLU A O 1
ATOM 989 N N . LEU A 1 125 ? -5.274 -2.543 22.794 1.00 69.94 125 LEU A N 1
ATOM 990 C CA . LEU A 1 125 ? -6.298 -3.591 22.791 1.00 69.94 125 LEU A CA 1
ATOM 991 C C . LEU A 1 125 ? -5.971 -4.695 23.810 1.00 69.94 125 LEU A C 1
ATOM 993 O O . LEU A 1 125 ? -6.864 -5.166 24.511 1.00 69.94 125 LEU A O 1
ATOM 997 N N . LEU A 1 126 ? -4.693 -5.071 23.923 1.00 73.00 126 LEU A N 1
ATOM 998 C CA . LEU A 1 126 ? -4.204 -6.021 24.926 1.00 73.00 126 LEU A CA 1
ATOM 999 C C . LEU A 1 126 ? -4.405 -5.514 26.365 1.00 73.00 126 LEU A C 1
ATOM 1001 O O . LEU A 1 126 ? -4.676 -6.321 27.253 1.00 73.00 126 LEU A O 1
ATOM 1005 N N . TYR A 1 127 ? -4.307 -4.201 26.597 1.00 74.00 127 TYR A N 1
ATOM 1006 C CA . TYR A 1 127 ? -4.401 -3.587 27.925 1.00 74.00 127 TYR A CA 1
ATOM 1007 C C . TYR A 1 127 ? -5.847 -3.429 28.430 1.00 74.00 127 TYR A C 1
ATOM 1009 O O . TYR A 1 127 ? -6.160 -3.820 29.557 1.00 74.00 127 TYR A O 1
ATOM 1017 N N . ILE A 1 128 ? -6.758 -2.917 27.590 1.00 65.25 128 ILE A N 1
ATOM 1018 C CA . ILE A 1 128 ? -8.181 -2.667 27.937 1.00 65.25 128 ILE A CA 1
ATOM 1019 C C . ILE A 1 128 ? -8.929 -3.969 28.262 1.00 65.25 128 ILE A C 1
ATOM 1021 O O . ILE A 1 128 ? -9.923 -4.016 28.987 1.00 65.25 128 ILE A O 1
ATOM 1025 N N . GLN A 1 129 ? -8.424 -5.071 27.740 1.00 63.16 129 GLN A N 1
ATOM 1026 C CA . GLN A 1 129 ? -9.053 -6.371 27.772 1.00 63.16 129 GLN A CA 1
ATOM 1027 C C . GLN A 1 129 ? -8.923 -7.133 29.112 1.00 63.16 129 GLN A C 1
ATOM 1029 O O . GLN A 1 129 ? -9.219 -8.330 29.155 1.00 63.16 129 GLN A O 1
ATOM 1034 N N . ASN A 1 130 ? -8.521 -6.473 30.203 1.00 68.25 130 ASN A N 1
ATOM 1035 C CA . ASN A 1 130 ? -8.403 -7.071 31.540 1.00 68.25 130 ASN A CA 1
ATOM 1036 C C . ASN A 1 130 ? -9.739 -7.186 32.317 1.00 68.25 130 ASN A C 1
ATOM 1038 O O . ASN A 1 130 ? -9.736 -7.730 33.418 1.00 68.25 130 ASN A O 1
ATOM 1042 N N . GLY A 1 131 ? -10.876 -6.726 31.763 1.00 67.44 131 GLY A N 1
ATOM 1043 C CA . GLY A 1 131 ? -12.187 -6.754 32.452 1.00 67.44 131 GLY A CA 1
ATOM 1044 C C . GLY A 1 131 ? -13.427 -7.144 31.625 1.00 67.44 131 GLY A C 1
ATOM 1045 O O . GLY A 1 131 ? -14.526 -7.172 32.171 1.00 67.44 131 GLY A O 1
ATOM 1046 N N . ILE A 1 132 ? -13.294 -7.443 30.327 1.00 69.75 132 ILE A N 1
ATOM 1047 C CA . ILE A 1 132 ? -14.413 -7.842 29.445 1.00 69.75 132 ILE A CA 1
ATOM 1048 C C . ILE A 1 132 ? -14.522 -9.374 29.401 1.00 69.75 132 ILE A C 1
ATOM 1050 O O . ILE A 1 132 ? -13.505 -10.064 29.471 1.00 69.75 132 ILE A O 1
ATOM 1054 N N . SER A 1 133 ? -15.747 -9.902 29.243 1.00 73.25 133 SER A N 1
ATOM 1055 C CA . SER A 1 133 ? -16.008 -11.324 28.961 1.00 73.25 133 SER A CA 1
ATOM 1056 C C . SER A 1 133 ? -15.038 -11.857 27.903 1.00 73.25 133 SER A C 1
ATOM 1058 O O . SER A 1 133 ? -15.001 -11.369 26.768 1.00 73.25 133 SER A O 1
ATOM 1060 N N . VAL A 1 134 ? -14.270 -12.872 28.301 1.00 66.88 134 VAL A N 1
ATOM 1061 C CA . VAL A 1 134 ? -13.203 -13.502 27.510 1.00 66.88 134 VAL A CA 1
ATOM 1062 C C . VAL A 1 134 ? -13.695 -13.870 26.103 1.00 66.88 134 VAL A C 1
ATOM 1064 O O . VAL A 1 134 ? -12.997 -13.637 25.123 1.00 66.88 134 VAL A O 1
ATOM 1067 N N . LEU A 1 135 ? -14.957 -14.294 25.978 1.00 59.03 135 LEU A N 1
ATOM 1068 C CA . LEU A 1 135 ? -15.557 -14.743 24.720 1.00 59.03 135 LEU A CA 1
ATOM 1069 C C . LEU A 1 135 ? -15.677 -13.641 23.646 1.00 59.03 135 LEU A C 1
ATOM 1071 O O . LEU A 1 135 ? -15.419 -13.887 22.471 1.00 59.03 135 LEU A O 1
ATOM 1075 N N . ILE A 1 136 ? -16.073 -12.420 24.022 1.00 63.69 136 ILE A N 1
ATOM 1076 C CA . ILE A 1 136 ? -16.264 -11.309 23.065 1.00 63.69 136 ILE A CA 1
ATOM 1077 C C . ILE A 1 136 ? -14.907 -10.723 22.661 1.00 63.69 136 ILE A C 1
ATOM 1079 O O . ILE A 1 136 ? -14.692 -10.344 21.508 1.00 63.69 136 ILE A O 1
ATOM 1083 N N . LYS A 1 137 ? -13.975 -10.704 23.617 1.00 57.12 137 LYS A N 1
ATOM 1084 C CA . LYS A 1 137 ? -12.575 -10.322 23.428 1.00 57.12 137 LYS A CA 1
ATOM 1085 C C . LYS A 1 137 ? -11.885 -11.227 22.405 1.00 57.12 137 LYS A C 1
ATOM 1087 O O . LYS A 1 137 ? -11.268 -10.715 21.467 1.00 57.12 137 LYS A O 1
ATOM 1092 N N . ASP A 1 138 ? -12.077 -12.534 22.533 1.00 59.56 138 ASP A N 1
ATOM 1093 C CA . ASP A 1 138 ? -11.514 -13.513 21.608 1.00 59.56 138 ASP A CA 1
ATOM 1094 C C . ASP A 1 138 ? -12.154 -13.403 20.220 1.00 59.56 138 ASP A C 1
ATOM 1096 O O . ASP A 1 138 ? -11.453 -13.468 19.212 1.00 59.56 138 ASP A O 1
ATOM 1100 N N . LEU A 1 139 ? -13.464 -13.140 20.144 1.00 66.00 139 LEU A N 1
ATOM 1101 C CA . LEU A 1 139 ? -14.167 -12.990 18.870 1.00 66.00 139 LEU A CA 1
ATOM 1102 C C . LEU A 1 139 ? -13.679 -11.767 18.071 1.00 66.00 139 LEU A C 1
ATOM 1104 O O . LEU A 1 139 ? -13.324 -11.894 16.899 1.00 66.00 139 LEU A O 1
ATOM 1108 N N . VAL A 1 140 ? -13.630 -10.582 18.691 1.00 62.19 140 VAL A N 1
ATOM 1109 C CA . VAL A 1 140 ? -13.240 -9.331 18.011 1.00 62.19 140 VAL A CA 1
ATOM 1110 C C . VAL A 1 140 ? -11.749 -9.322 17.672 1.00 62.19 140 VAL A C 1
ATOM 1112 O O . VAL A 1 140 ? -11.376 -8.935 16.564 1.00 62.19 140 VAL A O 1
ATOM 1115 N N . GLY A 1 141 ? -10.899 -9.803 18.586 1.00 61.47 141 GLY A N 1
ATOM 1116 C CA . GLY A 1 141 ? -9.469 -9.970 18.326 1.00 61.47 141 GLY A CA 1
ATOM 1117 C C . GLY A 1 141 ? -9.208 -10.953 17.184 1.00 61.47 141 GLY A C 1
ATOM 1118 O O . GLY A 1 141 ? -8.413 -10.662 16.291 1.00 61.47 141 GLY A O 1
ATOM 1119 N N . SER A 1 142 ? -9.934 -12.074 17.157 1.00 68.62 142 SER A N 1
ATOM 1120 C CA . SER A 1 142 ? -9.831 -13.076 16.094 1.00 68.62 142 SER A CA 1
ATOM 1121 C C . SER A 1 142 ? -10.274 -12.518 14.741 1.00 68.62 142 SER A C 1
ATOM 1123 O O . SER A 1 142 ? -9.527 -12.624 13.773 1.00 68.62 142 SER A O 1
ATOM 1125 N N . ILE A 1 143 ? -11.415 -11.823 14.660 1.00 68.44 143 ILE A N 1
ATOM 1126 C CA . ILE A 1 143 ? -11.895 -11.216 13.405 1.00 68.44 143 ILE A CA 1
ATOM 1127 C C . ILE A 1 143 ? -10.929 -10.133 12.903 1.00 68.44 143 ILE A C 1
ATOM 1129 O O . ILE A 1 143 ? -10.581 -10.118 11.721 1.00 68.44 143 ILE A O 1
ATOM 1133 N N . GLY A 1 144 ? -10.448 -9.255 13.788 1.00 69.81 144 GLY A N 1
ATOM 1134 C CA . GLY A 1 144 ? -9.472 -8.219 13.439 1.00 69.81 144 GLY A CA 1
ATOM 1135 C C . GLY A 1 144 ? -8.148 -8.806 12.942 1.00 69.81 144 GLY A C 1
ATOM 1136 O O . GLY A 1 144 ? -7.612 -8.348 11.930 1.00 69.81 144 GLY A O 1
ATOM 1137 N N . CYS A 1 145 ? -7.659 -9.867 13.593 1.00 61.62 145 CYS A N 1
ATOM 1138 C CA . CYS A 1 145 ? -6.505 -10.631 13.128 1.00 61.62 145 CYS A CA 1
ATOM 1139 C C . CYS A 1 145 ? -6.773 -11.273 11.771 1.00 61.62 145 CYS A C 1
ATOM 1141 O O . CYS A 1 145 ? -5.956 -11.108 10.878 1.00 61.62 145 CYS A O 1
ATOM 1143 N N . VAL A 1 146 ? -7.920 -11.923 11.565 1.00 63.34 146 VAL A N 1
ATOM 1144 C CA . VAL A 1 146 ? -8.276 -12.543 10.281 1.00 63.34 146 VAL A CA 1
ATOM 1145 C C . VAL A 1 146 ? -8.279 -11.500 9.165 1.00 63.34 146 VAL A C 1
ATOM 1147 O O . VAL A 1 146 ? -7.652 -11.725 8.135 1.00 63.34 146 VAL A O 1
ATOM 1150 N N . ILE A 1 147 ? -8.881 -10.328 9.372 1.00 76.12 147 ILE A N 1
ATOM 1151 C CA . ILE A 1 147 ? -8.904 -9.245 8.375 1.00 76.12 147 ILE A CA 1
ATOM 1152 C C . ILE A 1 147 ? -7.492 -8.701 8.106 1.00 76.12 147 ILE A C 1
ATOM 1154 O O . ILE A 1 147 ? -7.111 -8.514 6.946 1.00 76.12 147 ILE A O 1
ATOM 1158 N N . CYS A 1 148 ? -6.682 -8.488 9.147 1.00 71.75 148 CYS A N 1
ATOM 1159 C CA . CYS A 1 148 ? -5.295 -8.037 8.994 1.00 71.75 148 CYS A CA 1
ATOM 1160 C C . CYS A 1 148 ? -4.439 -9.085 8.270 1.00 71.75 148 CYS A C 1
ATOM 1162 O O . CYS A 1 148 ? -3.684 -8.753 7.359 1.00 71.75 148 CYS A O 1
ATOM 1164 N N . THR A 1 149 ? -4.591 -10.358 8.625 1.00 64.31 149 THR A N 1
ATOM 1165 C CA . THR A 1 149 ? -3.903 -11.494 8.015 1.00 64.31 149 THR A CA 1
ATOM 1166 C C . THR A 1 149 ? -4.323 -11.659 6.560 1.00 64.31 149 THR A C 1
ATOM 1168 O O . THR A 1 149 ? -3.448 -11.794 5.712 1.00 64.31 149 THR A O 1
ATOM 1171 N N . PHE A 1 150 ? -5.613 -11.544 6.225 1.00 71.44 150 PHE A N 1
ATOM 1172 C CA . PHE A 1 150 ? -6.083 -11.527 4.837 1.00 71.44 150 PHE A CA 1
ATOM 1173 C C . PHE A 1 150 ? -5.529 -10.338 4.056 1.00 71.44 150 PHE A C 1
ATOM 1175 O O . PHE A 1 150 ? -5.121 -10.512 2.913 1.00 71.44 150 PHE A O 1
ATOM 1182 N N . SER A 1 151 ? -5.434 -9.158 4.667 1.00 71.94 151 SER A N 1
ATOM 1183 C CA . SER A 1 151 ? -4.859 -7.969 4.025 1.00 71.94 151 SER A CA 1
ATOM 1184 C C . SER A 1 151 ? -3.359 -8.139 3.748 1.00 71.94 151 SER A C 1
ATOM 1186 O O . SER A 1 151 ? -2.885 -7.835 2.652 1.00 71.94 151 SER A O 1
ATOM 1188 N N . VAL A 1 152 ? -2.606 -8.696 4.703 1.00 68.06 152 VAL A N 1
ATOM 1189 C CA . VAL A 1 152 ? -1.176 -9.005 4.544 1.00 68.06 152 VAL A CA 1
ATOM 1190 C C . VAL A 1 152 ? -0.965 -10.124 3.527 1.00 68.06 152 VAL A C 1
ATOM 1192 O O . VAL A 1 152 ? -0.109 -9.994 2.652 1.00 68.06 152 VAL A O 1
ATOM 1195 N N . PHE A 1 153 ? -1.747 -11.205 3.586 1.00 58.47 153 PHE A N 1
ATOM 1196 C CA . PHE A 1 153 ? -1.677 -12.282 2.601 1.00 58.47 153 PHE A CA 1
ATOM 1197 C C . PHE A 1 153 ? -2.034 -11.776 1.215 1.00 58.47 153 PHE A C 1
ATOM 1199 O O . PHE A 1 153 ? -1.290 -12.056 0.286 1.00 58.47 153 PHE A O 1
ATOM 1206 N N . TYR A 1 154 ? -3.091 -10.983 1.069 1.00 72.56 154 TYR A N 1
ATOM 1207 C CA . TYR A 1 154 ? -3.437 -10.344 -0.194 1.00 72.56 154 TYR A CA 1
ATOM 1208 C C . TYR A 1 154 ? -2.261 -9.521 -0.728 1.00 72.56 154 TYR A C 1
ATOM 1210 O O . TYR A 1 154 ? -1.847 -9.710 -1.869 1.00 72.56 154 TYR A O 1
ATOM 1218 N N . PHE A 1 155 ? -1.629 -8.696 0.111 1.00 67.25 155 PHE A N 1
ATOM 1219 C CA . PHE A 1 155 ? -0.459 -7.914 -0.285 1.00 67.25 155 PHE A CA 1
ATOM 1220 C C . PHE A 1 155 ? 0.739 -8.793 -0.694 1.00 67.25 155 PHE A C 1
ATOM 1222 O O . PHE A 1 155 ? 1.348 -8.566 -1.742 1.00 67.25 155 PHE A O 1
ATOM 1229 N N . LEU A 1 156 ? 1.067 -9.831 0.082 1.00 58.16 156 LEU A N 1
ATOM 1230 C CA . LEU A 1 156 ? 2.169 -10.756 -0.206 1.00 58.16 156 LEU A CA 1
ATOM 1231 C C . LEU A 1 156 ? 1.909 -11.601 -1.456 1.00 58.16 156 LEU A C 1
ATOM 1233 O O . LEU A 1 156 ? 2.811 -11.766 -2.283 1.00 58.16 156 LEU A O 1
ATOM 1237 N N . PHE A 1 157 ? 0.687 -12.107 -1.621 1.00 58.72 157 PHE A N 1
ATOM 1238 C CA . PHE A 1 157 ? 0.271 -12.870 -2.790 1.00 58.72 157 PHE A CA 1
ATOM 1239 C C . PHE A 1 157 ? 0.253 -11.991 -4.024 1.00 58.72 157 PHE A C 1
ATOM 1241 O O . PHE A 1 157 ? 0.834 -12.398 -5.022 1.00 58.72 157 PHE A O 1
ATOM 1248 N N . ILE A 1 158 ? -0.281 -10.768 -3.972 1.00 66.56 158 ILE A N 1
ATOM 1249 C CA . ILE A 1 158 ? -0.185 -9.852 -5.112 1.00 66.56 158 ILE A CA 1
ATOM 1250 C C . ILE A 1 158 ? 1.273 -9.540 -5.430 1.00 66.56 158 ILE A C 1
ATOM 1252 O O . ILE A 1 158 ? 1.654 -9.569 -6.598 1.00 66.56 158 ILE A O 1
ATOM 1256 N N . ARG A 1 159 ? 2.135 -9.321 -4.432 1.00 69.06 159 ARG A N 1
ATOM 1257 C CA . ARG A 1 159 ? 3.562 -9.075 -4.681 1.00 69.06 159 ARG A CA 1
ATOM 1258 C C . ARG A 1 159 ? 4.245 -10.276 -5.347 1.00 69.06 159 ARG A C 1
ATOM 1260 O O . ARG A 1 159 ? 5.030 -10.096 -6.279 1.00 69.06 159 ARG A O 1
ATOM 1267 N N . LYS A 1 160 ? 3.935 -11.497 -4.903 1.00 61.09 160 LYS A N 1
ATOM 1268 C CA . LYS A 1 160 ? 4.492 -12.748 -5.445 1.00 61.09 160 LYS A CA 1
ATOM 1269 C C . LYS A 1 160 ? 3.927 -13.076 -6.828 1.00 61.09 160 LYS A C 1
ATOM 1271 O O . LYS A 1 160 ? 4.697 -13.396 -7.727 1.00 61.09 160 LYS A O 1
ATOM 1276 N N . LEU A 1 161 ? 2.620 -12.924 -7.026 1.00 54.97 161 LEU A N 1
ATOM 1277 C CA . LEU A 1 161 ? 1.942 -13.091 -8.312 1.00 54.97 161 LEU A CA 1
ATOM 1278 C C . LEU A 1 161 ? 2.430 -12.062 -9.324 1.00 54.97 161 LEU A C 1
ATOM 1280 O O . LEU A 1 161 ? 2.694 -12.419 -10.465 1.00 54.97 161 LEU A O 1
ATOM 1284 N N . ARG A 1 162 ? 2.658 -10.818 -8.894 1.00 71.81 162 ARG A N 1
ATOM 1285 C CA . ARG A 1 162 ? 3.295 -9.792 -9.718 1.00 71.81 162 ARG A CA 1
ATOM 1286 C C . ARG A 1 162 ? 4.686 -10.255 -10.147 1.00 71.81 162 ARG A C 1
ATOM 1288 O O . ARG A 1 162 ? 4.956 -10.251 -11.341 1.00 71.81 162 ARG A O 1
ATOM 1295 N N . LYS A 1 163 ? 5.533 -10.732 -9.222 1.00 75.25 163 LYS A N 1
ATOM 1296 C CA . LYS A 1 163 ? 6.871 -11.271 -9.548 1.00 75.25 163 LYS A CA 1
ATOM 1297 C C . LYS A 1 163 ? 6.810 -12.424 -10.562 1.00 75.25 163 LYS A C 1
ATOM 1299 O O . LYS A 1 163 ? 7.557 -12.404 -11.533 1.00 75.25 163 LYS A O 1
ATOM 1304 N N . ILE A 1 164 ? 5.898 -13.379 -10.374 1.00 73.75 164 ILE A N 1
ATOM 1305 C CA . ILE A 1 164 ? 5.701 -14.518 -11.289 1.00 73.75 164 ILE A CA 1
ATOM 1306 C C . ILE A 1 164 ? 5.205 -14.047 -12.660 1.00 73.75 164 ILE A C 1
ATOM 1308 O O . ILE A 1 164 ? 5.691 -14.511 -13.688 1.00 73.75 164 ILE A O 1
ATOM 1312 N N . TYR A 1 165 ? 4.258 -13.109 -12.689 1.00 84.69 165 TYR A N 1
ATOM 1313 C CA . TYR A 1 165 ? 3.739 -12.529 -13.923 1.00 84.69 165 TYR A CA 1
ATOM 1314 C C . TYR A 1 165 ? 4.846 -11.837 -14.723 1.00 84.69 165 TYR A C 1
ATOM 1316 O O . TYR A 1 165 ? 4.965 -12.052 -15.926 1.00 84.69 165 TYR A O 1
ATOM 1324 N N . ILE A 1 166 ? 5.694 -11.057 -14.044 1.00 77.62 166 ILE A N 1
ATOM 1325 C CA . ILE A 1 166 ? 6.851 -10.395 -14.655 1.00 77.62 166 ILE A CA 1
ATOM 1326 C C . ILE A 1 166 ? 7.806 -11.430 -15.249 1.00 77.62 166 ILE A C 1
ATOM 1328 O O . ILE A 1 166 ? 8.223 -11.281 -16.391 1.00 77.62 166 ILE A O 1
ATOM 1332 N N . GLN A 1 167 ? 8.115 -12.492 -14.504 1.00 82.62 167 GLN A N 1
ATOM 1333 C CA . GLN A 1 167 ? 9.014 -13.542 -14.970 1.00 82.62 167 GLN A CA 1
ATOM 1334 C C . GLN A 1 167 ? 8.477 -14.240 -16.229 1.00 82.62 167 GLN A C 1
ATOM 1336 O O . GLN A 1 167 ? 9.186 -14.324 -17.226 1.00 82.62 167 GLN A O 1
ATOM 1341 N N . LYS A 1 168 ? 7.198 -14.636 -16.237 1.00 80.19 168 LYS A N 1
ATOM 1342 C CA . LYS A 1 168 ? 6.570 -15.248 -17.420 1.00 80.19 168 LYS A CA 1
ATOM 1343 C C . LYS A 1 168 ? 6.522 -14.308 -18.624 1.00 80.19 168 LYS A C 1
ATOM 1345 O O . LYS A 1 168 ? 6.627 -14.766 -19.759 1.00 80.19 168 LYS A O 1
ATOM 1350 N N . LYS A 1 169 ? 6.340 -13.002 -18.395 1.00 88.38 169 LYS A N 1
ATOM 1351 C CA . LYS A 1 169 ? 6.376 -12.003 -19.472 1.00 88.38 169 LYS A CA 1
ATOM 1352 C C . LYS A 1 169 ? 7.774 -11.938 -20.100 1.00 88.38 169 LYS A C 1
ATOM 1354 O O . LYS A 1 169 ? 7.868 -11.980 -21.321 1.00 88.38 169 LYS A O 1
ATOM 1359 N N . LEU A 1 170 ? 8.829 -11.912 -19.281 1.00 87.19 170 LEU A N 1
ATOM 1360 C CA . LEU A 1 170 ? 10.219 -11.904 -19.755 1.00 87.19 170 LEU A CA 1
ATOM 1361 C C . LEU A 1 170 ? 10.562 -13.167 -20.557 1.00 87.19 170 LEU A C 1
ATOM 1363 O O . LEU A 1 170 ? 11.087 -13.053 -21.658 1.00 87.19 170 LEU A O 1
ATOM 1367 N N . GLU A 1 171 ? 10.174 -14.347 -20.068 1.00 92.06 171 GLU A N 1
ATOM 1368 C CA . GLU A 1 171 ? 10.386 -15.621 -20.776 1.00 92.06 171 GLU A CA 1
ATOM 1369 C C . GLU A 1 171 ? 9.686 -15.655 -22.148 1.00 92.06 171 GLU A C 1
ATOM 1371 O O . GLU A 1 171 ? 10.196 -16.236 -23.106 1.00 92.06 171 GLU A O 1
ATOM 1376 N N . LYS A 1 172 ? 8.504 -15.032 -22.270 1.00 93.44 172 LYS A N 1
ATOM 1377 C CA . LYS A 1 172 ? 7.769 -14.961 -23.542 1.00 93.44 172 LYS A CA 1
ATOM 1378 C C . LYS A 1 172 ? 8.443 -14.018 -24.543 1.00 93.44 172 LYS A C 1
ATOM 1380 O O . LYS A 1 172 ? 8.506 -14.340 -25.726 1.00 93.44 172 LYS A O 1
ATOM 1385 N N . GLU A 1 173 ? 8.939 -12.875 -24.073 1.00 92.62 173 GLU A N 1
ATOM 1386 C CA . GLU A 1 173 ? 9.688 -11.926 -24.904 1.00 92.62 173 GLU A CA 1
ATOM 1387 C C . GLU A 1 173 ? 11.002 -12.547 -25.401 1.00 92.62 173 GLU A C 1
ATOM 1389 O O . GLU A 1 173 ? 11.306 -12.460 -26.588 1.00 92.62 173 GLU A O 1
ATOM 1394 N N . GLU A 1 174 ? 11.729 -13.258 -24.537 1.00 90.75 174 GLU A N 1
ATOM 1395 C CA . GLU A 1 174 ? 12.976 -13.948 -24.892 1.00 90.75 174 GLU A CA 1
ATOM 1396 C C . GLU A 1 174 ? 12.761 -15.013 -25.982 1.00 90.75 174 GLU A C 1
ATOM 1398 O O . GLU A 1 174 ? 13.494 -15.043 -26.972 1.00 90.75 174 GLU A O 1
ATOM 1403 N N . LYS A 1 175 ? 11.691 -15.815 -25.875 1.00 93.62 175 LYS A N 1
ATOM 1404 C CA . LYS A 1 175 ? 11.313 -16.784 -26.920 1.00 93.62 175 LYS A CA 1
ATOM 1405 C C . LYS A 1 175 ? 11.018 -16.121 -28.264 1.00 93.62 175 LYS A C 1
ATOM 1407 O O . LYS A 1 175 ? 11.503 -16.596 -29.285 1.00 93.62 175 LYS A O 1
ATOM 1412 N N . SER A 1 176 ? 10.278 -15.010 -28.267 1.00 91.88 176 SER A N 1
ATOM 1413 C CA . SER A 1 176 ? 9.944 -14.307 -29.514 1.00 91.88 176 SER A CA 1
ATOM 1414 C C . SER A 1 176 ? 11.173 -13.718 -30.217 1.00 91.88 176 SER A C 1
ATOM 1416 O O . SER A 1 176 ? 11.247 -13.706 -31.442 1.00 91.88 176 SER A O 1
ATOM 1418 N N . ILE A 1 177 ? 12.171 -13.267 -29.451 1.00 89.50 177 ILE A N 1
ATOM 1419 C CA . ILE A 1 177 ? 13.440 -12.772 -29.999 1.00 89.50 177 ILE A CA 1
ATOM 1420 C C . ILE A 1 177 ? 14.239 -13.929 -30.609 1.00 89.50 177 ILE A C 1
ATOM 1422 O O . ILE A 1 177 ? 14.785 -13.792 -31.703 1.00 89.50 177 ILE A O 1
ATOM 1426 N N . PHE A 1 178 ? 14.280 -15.075 -29.927 1.00 91.75 178 PHE A N 1
ATOM 1427 C CA . PHE A 1 178 ? 14.972 -16.265 -30.411 1.00 91.75 178 PHE A CA 1
ATOM 1428 C C . PHE A 1 178 ? 14.383 -16.790 -31.731 1.00 91.75 178 PHE A C 1
ATOM 1430 O O . PHE A 1 178 ? 15.134 -17.073 -32.661 1.00 91.75 178 PHE A O 1
ATOM 1437 N N . GLU A 1 179 ? 13.054 -16.854 -31.840 1.00 93.81 179 GLU A N 1
ATOM 1438 C CA . GLU A 1 179 ? 12.357 -17.275 -33.065 1.00 93.81 179 GLU A CA 1
ATOM 1439 C C . GLU A 1 179 ? 12.664 -16.351 -34.254 1.00 93.81 179 GLU A C 1
ATOM 1441 O O . GLU A 1 179 ? 12.973 -16.838 -35.341 1.00 93.81 179 GLU A O 1
ATOM 1446 N N . ASN A 1 180 ? 12.680 -15.029 -34.041 1.00 91.00 180 ASN A N 1
ATOM 1447 C CA . ASN A 1 180 ? 13.036 -14.072 -35.092 1.00 91.00 180 ASN A CA 1
ATOM 1448 C C . ASN A 1 180 ? 14.483 -14.259 -35.576 1.00 91.00 180 ASN A C 1
ATOM 1450 O O . ASN A 1 180 ? 14.731 -14.227 -36.775 1.00 91.00 180 ASN A O 1
ATOM 1454 N N . ASN A 1 181 ? 15.440 -14.506 -34.676 1.00 89.81 181 ASN A N 1
ATOM 1455 C CA . ASN A 1 181 ? 16.850 -14.684 -35.050 1.00 89.81 181 ASN A CA 1
ATOM 1456 C C . ASN A 1 181 ? 17.118 -15.956 -35.873 1.00 89.81 181 ASN A C 1
ATOM 1458 O O . ASN A 1 181 ? 18.076 -15.985 -36.643 1.00 89.81 181 ASN A O 1
ATOM 1462 N N . ILE A 1 182 ? 16.297 -17.002 -35.729 1.00 92.75 182 ILE A N 1
ATOM 1463 C CA . ILE A 1 182 ? 16.395 -18.214 -36.561 1.00 92.75 182 ILE A CA 1
ATOM 1464 C C . ILE A 1 182 ? 15.950 -17.929 -37.997 1.00 92.75 182 ILE A C 1
ATOM 1466 O O . ILE A 1 182 ? 16.464 -18.536 -38.924 1.00 92.75 182 ILE A O 1
ATOM 1470 N N . GLN A 1 183 ? 15.016 -17.001 -38.202 1.00 88.25 183 GLN A N 1
ATOM 1471 C CA . GLN A 1 183 ? 14.449 -16.733 -39.522 1.00 88.25 183 GLN A CA 1
ATOM 1472 C C . GLN A 1 183 ? 15.387 -15.934 -40.450 1.00 88.25 183 GLN A C 1
ATOM 1474 O O . GLN A 1 183 ? 15.161 -15.899 -41.658 1.00 88.25 183 GLN A O 1
ATOM 1479 N N . TYR A 1 184 ? 16.419 -15.287 -39.895 1.00 80.88 184 TYR A N 1
ATOM 1480 C CA . TYR A 1 184 ? 17.377 -14.446 -40.629 1.00 80.88 184 TYR A CA 1
ATOM 1481 C C . TYR A 1 184 ? 18.774 -15.069 -40.798 1.00 80.88 184 TYR A C 1
ATOM 1483 O O . TYR A 1 184 ? 19.626 -14.441 -41.427 1.00 80.88 184 TYR A O 1
ATOM 1491 N N . ASN A 1 185 ? 19.011 -16.262 -40.246 1.00 72.50 185 ASN A N 1
ATOM 1492 C CA . ASN A 1 185 ? 20.233 -17.052 -40.447 1.00 72.50 185 ASN A CA 1
ATOM 1493 C C . ASN A 1 185 ? 19.957 -18.229 -41.382 1.00 72.50 185 ASN A C 1
ATOM 1495 O O . ASN A 1 185 ? 20.875 -18.570 -42.159 1.00 72.50 185 ASN A O 1
#

pLDDT: mean 82.02, std 10.08, range [54.97, 94.75]

Radius of gyration: 24.99 Å; chains: 1; bounding box: 63×32×73 Å

Foldseek 3Di:
DQALVPFDDPDPQATDCLVDCADDSSRPHHDDDDDDPVVLVVLLVVLVVQLVVLVVVVVVLVVCVPPPVVVVVPSVLVNLVSVLSNLVSVLSNLVSDDDDVVSVVSNVVSVVVSVVSVVVSVVVLVVVPPDDDPVVSCVVVVVVCVVVVCVVCVVVVCVVVVVVVSVVVVVVVSVVVVVVVVVVD

Sequence (185 aa):
MPSCNTGKCVNDNICDCSSTGFIGRYCNEYRKLERCRLLDIIFMSTSIIMIFTSIILFILLFQLRDNVIIKGGSVEFSSLILVGSVFNALYLLTTTTEKTKLICLLNDFFSTLFYILQRISQNELLYIQNGISVLIKDLVGSIGCVICTFSVFYFLFIRKLRKIYIQKKLEKEEKSIFENNIQYN